Protein AF-A0A3C1T6L1-F1 (afdb_monomer)

Solvent-accessible surface area (backbone atoms only — not comparable to full-atom values): 11387 Å² total; per-residue (Å²): 137,84,85,81,84,81,82,81,82,76,81,76,72,54,66,84,79,72,48,89,61,82,80,81,66,40,32,71,75,57,44,43,53,63,70,63,61,51,87,81,31,47,40,25,65,73,71,34,94,73,44,63,48,38,26,44,83,96,45,69,38,61,44,32,52,31,46,36,43,41,58,50,53,43,31,61,71,78,48,68,56,93,86,64,77,94,63,73,74,52,74,66,54,31,48,52,51,51,50,25,48,75,72,65,46,56,66,75,63,83,67,63,88,81,74,82,88,51,28,35,71,81,52,48,47,56,50,39,58,56,33,53,38,31,57,86,34,28,63,42,75,36,74,64,77,51,72,68,58,50,62,77,36,46,69,44,52,50,43,13,44,74,51,35,23,60,40,52,48,93,64,70,40,22,25,51,40,62,40,60,32,48,46,52,51,48,18,56,74,68,69,55,42,101

Sequence (194 aa):
MTSMLVYLLSSCYKNKEDILALPEISFRNDVVPIMVSGGCGCHNNGIATRAVQFSHADTIFYDAILARTGLFDAWVNGGIHPGAGVIDFTDNQKTIIRTWIKQGAKDDGGGCTVNGTITYTAKILPIYTSSCKGSTCHGGIAAALDYSKMVAKKDVLTAMMNSGGVTGHPGPALSLSTCTVNTFKAWIAQGQPQ

Radius of gyration: 21.08 Å; Cα contacts (8 Å, |Δi|>4): 248; chains: 1; bounding box: 40×54×78 Å

Foldseek 3Di:
DDDDDDDDPPPPPPCVVNPPDDDAQACVPQVLCQVAVDPVCCQEQPPHPAHQHQYHDVDGPSLQVQQCLLVLCCQLVPDNDPVDDPDHDDPVNSVSSNRCVVVVVAHPDDADDDDDAQACVPHVVVCCVRRQDHLVGDPHPHDHDDLVNCLVLLVLLLQCLVSQQQDSPPDHGGHGYNHNSVSSVRCVVVVHHD

pLDDT: mean 87.04, std 13.22, range [44.28, 98.31]

Mean predicted aligned error: 7.75 Å

Secondary structure (DSSP, 8-state):
--------------HHHH-SSPPPPPIIIIIHHHHH--TT-SSBTT--SSSPPSEETTEE-HHHHHTTHHHHHHHHTT---TT-SS----HHHHHHHHHHHHTT----SPP----S---IIIIIHHHIIIIIB-TTSBTTTBPP--HHHHHHTHHHHHHHHHTTTSSS-SSS-----HHHHHHHHHHHHTT---

Structure (mmCIF, N/CA/C/O backbone):
data_AF-A0A3C1T6L1-F1
#
_entry.id   AF-A0A3C1T6L1-F1
#
loop_
_atom_site.group_PDB
_atom_site.id
_atom_site.type_symbol
_atom_site.label_atom_id
_atom_site.label_alt_id
_atom_site.label_comp_id
_atom_site.label_asym_id
_atom_site.label_entity_id
_atom_site.label_seq_id
_atom_site.pdbx_PDB_ins_code
_atom_site.Cartn_x
_atom_site.Cartn_y
_atom_site.Cartn_z
_atom_site.occupancy
_atom_site.B_iso_or_equiv
_atom_site.auth_seq_id
_atom_site.auth_comp_id
_atom_site.auth_asym_id
_atom_site.auth_atom_id
_atom_site.pdbx_PDB_model_num
ATOM 1 N N . MET A 1 1 ? 4.260 34.980 -58.172 1.00 44.28 1 MET A N 1
ATOM 2 C CA . MET A 1 1 ? 5.043 34.004 -57.385 1.00 44.28 1 MET A CA 1
ATOM 3 C C . MET A 1 1 ? 5.274 34.592 -56.005 1.00 44.28 1 MET A C 1
ATOM 5 O O . MET A 1 1 ? 6.127 35.452 -55.849 1.00 44.28 1 MET A O 1
ATOM 9 N N . THR A 1 2 ? 4.453 34.213 -55.032 1.00 47.75 2 THR A N 1
ATOM 10 C CA . THR A 1 2 ? 4.619 34.581 -53.622 1.00 47.75 2 THR A CA 1
ATOM 11 C C . THR A 1 2 ? 5.482 33.514 -52.962 1.00 47.75 2 THR A C 1
ATOM 13 O O . THR A 1 2 ? 5.092 32.352 -52.897 1.00 47.75 2 THR A O 1
ATOM 16 N N . SER A 1 3 ? 6.690 33.896 -52.546 1.00 52.34 3 SER A N 1
ATOM 17 C CA . SER A 1 3 ? 7.612 33.005 -51.844 1.00 52.34 3 SER A CA 1
ATOM 18 C C . SER A 1 3 ? 7.181 32.914 -50.383 1.00 52.34 3 SER A C 1
ATOM 20 O O . SER A 1 3 ? 7.154 33.922 -49.677 1.00 52.34 3 SER A O 1
ATOM 22 N N . MET A 1 4 ? 6.773 31.723 -49.951 1.00 53.09 4 MET A N 1
ATOM 23 C CA . MET A 1 4 ? 6.337 31.460 -48.584 1.00 53.09 4 MET A CA 1
ATOM 24 C C . MET A 1 4 ? 7.566 31.058 -47.766 1.00 53.09 4 MET A C 1
ATOM 26 O O . MET A 1 4 ? 8.130 29.982 -47.957 1.00 53.09 4 MET A O 1
ATOM 30 N N . LEU A 1 5 ? 8.022 31.962 -46.900 1.00 58.66 5 LEU A N 1
ATOM 31 C CA . LEU A 1 5 ? 9.169 31.732 -46.030 1.00 58.66 5 LEU A CA 1
ATOM 32 C C . LEU A 1 5 ? 8.711 30.910 -44.816 1.00 58.66 5 LEU A C 1
ATOM 34 O O . LEU A 1 5 ? 7.979 31.405 -43.960 1.00 58.66 5 LEU A O 1
ATOM 38 N N . VAL A 1 6 ? 9.108 29.639 -44.765 1.00 59.75 6 VAL A N 1
ATOM 39 C CA . VAL A 1 6 ? 8.821 28.744 -43.637 1.00 59.75 6 VAL A CA 1
ATOM 40 C C . VAL A 1 6 ? 9.916 28.918 -42.588 1.00 59.75 6 VAL A C 1
ATOM 42 O O . VAL A 1 6 ? 11.062 28.528 -42.805 1.00 59.75 6 VAL A O 1
ATOM 45 N N . TYR A 1 7 ? 9.566 29.500 -41.443 1.00 52.66 7 TYR A N 1
ATOM 46 C CA . TYR A 1 7 ? 10.446 29.552 -40.280 1.00 52.66 7 TYR A CA 1
ATOM 47 C C . TYR A 1 7 ? 10.373 28.223 -39.522 1.00 52.66 7 TYR A C 1
ATOM 49 O O . TYR A 1 7 ? 9.387 27.932 -38.846 1.00 52.66 7 TYR A O 1
ATOM 57 N N . LEU A 1 8 ? 11.426 27.413 -39.624 1.00 55.12 8 LEU A N 1
ATOM 58 C CA . LEU A 1 8 ? 11.638 26.259 -38.752 1.00 55.12 8 LEU A CA 1
ATOM 59 C C . LEU A 1 8 ? 12.228 26.753 -37.427 1.00 55.12 8 LEU A C 1
ATOM 61 O O . LEU A 1 8 ? 13.435 26.946 -37.302 1.00 55.12 8 LEU A O 1
ATOM 65 N N . LEU A 1 9 ? 11.368 26.977 -36.434 1.00 54.97 9 LEU A N 1
ATOM 66 C CA . LEU A 1 9 ? 11.798 27.204 -35.056 1.00 54.97 9 LEU A CA 1
ATOM 67 C C . LEU A 1 9 ? 12.177 25.849 -34.446 1.00 54.97 9 LEU A C 1
ATOM 69 O O . LEU A 1 9 ? 11.335 25.141 -33.898 1.00 54.97 9 LEU A O 1
ATOM 73 N N . SER A 1 10 ? 13.447 25.463 -34.554 1.00 58.12 10 SER A N 1
ATOM 74 C CA . SER A 1 10 ? 13.990 24.367 -33.754 1.00 58.12 10 SER A CA 1
ATOM 75 C C . SER A 1 10 ? 14.080 24.833 -32.301 1.00 58.12 10 SER A C 1
ATOM 77 O O . SER A 1 10 ? 15.000 25.564 -31.929 1.00 58.12 10 SER A O 1
ATOM 79 N N . SER A 1 11 ? 13.110 24.439 -31.478 1.00 57.12 11 SER A N 1
ATOM 80 C CA . SER A 1 11 ? 13.216 24.543 -30.025 1.00 57.12 11 SER A CA 1
ATOM 81 C C . SER A 1 11 ? 14.303 23.573 -29.548 1.00 57.12 11 SER A C 1
ATOM 83 O O . SER A 1 11 ? 14.056 22.397 -29.284 1.00 57.12 11 SER A O 1
ATOM 85 N N . CYS A 1 12 ? 15.548 24.043 -29.510 1.00 55.47 12 CYS A N 1
ATOM 86 C CA . CYS A 1 12 ? 16.619 23.356 -28.805 1.00 55.47 12 CYS A CA 1
ATOM 87 C C . CYS A 1 12 ? 16.434 23.639 -27.313 1.00 55.47 12 CYS A C 1
ATOM 89 O O . CYS A 1 12 ? 17.014 24.590 -26.794 1.00 55.47 12 CYS A O 1
ATOM 91 N N . TYR A 1 13 ? 15.613 22.838 -26.632 1.00 57.50 13 TYR A N 1
ATOM 92 C CA . TYR A 1 13 ? 15.627 22.807 -25.172 1.00 57.50 13 TYR A CA 1
ATOM 93 C C . TYR A 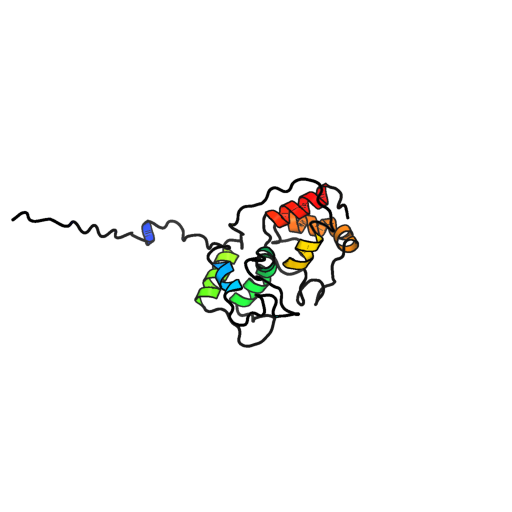1 13 ? 17.044 22.461 -24.720 1.00 57.50 13 TYR A C 1
ATOM 95 O O . TYR A 1 13 ? 17.618 21.439 -25.117 1.00 57.50 13 TYR A O 1
ATOM 103 N N . LYS A 1 14 ? 17.638 23.312 -23.888 1.00 53.84 14 LYS A N 1
ATOM 104 C CA . LYS A 1 14 ? 18.868 22.963 -23.197 1.00 53.84 14 LYS A CA 1
ATOM 105 C C . LYS A 1 14 ? 18.462 22.111 -22.007 1.00 53.84 14 LYS A C 1
ATOM 107 O O . LYS A 1 14 ? 18.432 22.573 -20.876 1.00 53.84 14 LYS A O 1
ATOM 112 N N . ASN A 1 15 ? 18.190 20.833 -22.260 1.00 59.31 15 ASN A N 1
ATOM 113 C CA . ASN A 1 15 ? 17.650 19.884 -21.276 1.00 59.31 15 ASN A CA 1
ATOM 114 C C . ASN A 1 15 ? 18.400 19.868 -19.926 1.00 59.31 15 ASN A C 1
ATOM 116 O O . ASN A 1 15 ? 17.822 19.514 -18.910 1.00 59.31 15 ASN A O 1
ATOM 120 N N . LYS A 1 16 ? 19.687 20.239 -19.905 1.00 56.50 16 LYS A N 1
ATOM 121 C CA . LYS A 1 16 ? 20.517 20.318 -18.694 1.00 56.50 16 LYS A CA 1
ATOM 122 C C . LYS A 1 16 ? 20.347 21.624 -17.894 1.00 56.50 16 LYS A C 1
ATOM 124 O O . LYS A 1 16 ? 20.603 21.619 -16.697 1.00 56.50 16 LYS A O 1
ATOM 129 N N . GLU A 1 17 ? 19.974 22.723 -18.547 1.00 60.25 17 GLU A N 1
ATOM 130 C CA . GLU A 1 17 ? 19.757 24.046 -17.932 1.00 60.25 17 GLU A CA 1
ATOM 131 C C . GLU A 1 17 ? 18.265 24.279 -17.616 1.00 60.25 17 GLU A C 1
ATOM 133 O O . GLU A 1 17 ? 17.949 24.920 -16.617 1.00 60.25 17 GLU A O 1
ATOM 138 N N . ASP A 1 18 ? 17.358 23.694 -18.410 1.00 61.38 18 ASP A N 1
ATOM 139 C CA . ASP A 1 18 ? 15.908 23.930 -18.331 1.00 61.38 18 ASP A CA 1
ATOM 140 C C . ASP A 1 18 ? 15.162 22.922 -17.431 1.00 61.38 18 ASP A C 1
ATOM 142 O O . ASP A 1 18 ? 14.060 23.199 -16.956 1.00 61.38 18 ASP A O 1
ATOM 146 N N . ILE A 1 19 ? 15.749 21.746 -17.171 1.00 61.41 19 ILE A N 1
ATOM 147 C CA . ILE A 1 19 ? 15.180 20.718 -16.287 1.00 61.41 19 ILE A CA 1
ATOM 148 C C . ILE A 1 19 ? 15.867 20.818 -14.926 1.00 61.41 19 ILE A C 1
ATOM 150 O O . ILE A 1 19 ? 16.866 20.155 -14.652 1.00 61.41 19 ILE A O 1
ATOM 154 N N . LEU A 1 20 ? 15.312 21.663 -14.056 1.00 70.56 20 LEU A N 1
ATOM 155 C CA . LEU A 1 20 ? 15.809 21.856 -12.688 1.00 70.56 20 LEU A CA 1
ATOM 156 C C . LEU A 1 20 ? 15.637 20.600 -11.811 1.00 70.56 20 LEU A C 1
ATOM 158 O O . LEU A 1 20 ? 16.338 20.440 -10.814 1.00 70.56 20 LEU A O 1
ATOM 162 N N . ALA A 1 21 ? 14.723 19.703 -12.192 1.00 67.81 21 ALA A N 1
ATOM 163 C CA . ALA A 1 21 ? 14.540 18.381 -11.608 1.00 67.81 21 ALA A CA 1
ATOM 164 C C . ALA A 1 21 ? 13.927 17.433 -12.646 1.00 67.81 21 ALA A C 1
ATOM 166 O O . ALA A 1 21 ? 13.039 17.832 -13.400 1.00 67.81 21 ALA A O 1
ATOM 167 N N . LEU A 1 22 ? 14.386 16.178 -12.678 1.00 69.38 22 LEU A N 1
ATOM 168 C CA . LEU A 1 22 ? 13.729 15.140 -13.475 1.00 69.38 22 LEU A CA 1
ATOM 169 C C . LEU A 1 22 ? 12.272 14.975 -13.003 1.00 69.38 22 LEU A C 1
ATOM 171 O O . LEU A 1 22 ? 12.026 15.084 -11.798 1.00 69.38 22 LEU A O 1
ATOM 175 N N . PRO A 1 23 ? 11.320 14.708 -13.917 1.00 80.56 23 PRO A N 1
ATOM 176 C CA . PRO A 1 23 ? 9.929 14.489 -13.543 1.00 80.56 23 PRO A CA 1
ATOM 177 C C . PRO A 1 23 ? 9.806 13.342 -12.529 1.00 80.56 23 PRO A C 1
ATOM 179 O O . PRO A 1 23 ? 10.543 12.352 -12.589 1.00 80.56 23 PRO A O 1
ATOM 182 N N . GLU A 1 24 ? 8.892 13.502 -11.571 1.00 91.44 24 GLU A N 1
ATOM 183 C CA . GLU A 1 24 ? 8.569 12.461 -10.593 1.00 91.44 24 GLU A CA 1
ATOM 184 C C . GLU A 1 24 ? 7.952 11.256 -11.314 1.00 91.44 24 GLU A C 1
ATOM 186 O O . GLU A 1 24 ? 7.166 11.424 -12.247 1.00 91.44 24 GLU A O 1
ATOM 191 N N . ILE A 1 25 ? 8.329 10.045 -10.899 1.00 95.69 25 ILE A N 1
ATOM 192 C CA . ILE A 1 25 ? 7.741 8.825 -11.445 1.00 95.69 25 ILE A CA 1
ATOM 193 C C . ILE A 1 25 ? 6.330 8.686 -10.877 1.00 95.69 25 ILE A C 1
ATOM 195 O O . ILE A 1 25 ? 6.138 8.620 -9.661 1.00 95.69 25 ILE A O 1
ATOM 199 N N . SER A 1 26 ? 5.351 8.597 -11.767 1.00 95.94 26 SER A N 1
ATOM 200 C CA . SER A 1 26 ? 3.949 8.399 -11.432 1.00 95.94 26 SER A CA 1
ATOM 201 C C . SER A 1 26 ? 3.706 6.945 -11.042 1.00 95.94 26 SER A C 1
ATOM 203 O O . SER A 1 26 ? 3.959 6.016 -11.814 1.00 95.94 26 SER A O 1
ATOM 205 N N . PHE A 1 27 ? 3.142 6.715 -9.859 1.00 96.69 27 PHE A N 1
ATOM 206 C CA . PHE A 1 27 ? 2.707 5.372 -9.496 1.00 96.69 27 PHE A CA 1
ATOM 207 C C . PHE A 1 27 ? 1.620 4.883 -10.459 1.00 96.69 27 PHE A C 1
ATOM 209 O O . PHE A 1 27 ? 1.696 3.761 -10.964 1.00 96.69 27 PHE A O 1
ATOM 216 N N . ARG A 1 28 ? 0.629 5.730 -10.754 1.00 95.19 28 ARG A N 1
ATOM 217 C CA . ARG A 1 28 ? -0.519 5.373 -11.596 1.00 95.19 28 ARG A CA 1
ATOM 218 C C . ARG A 1 28 ? -0.161 5.184 -13.067 1.00 95.19 28 ARG A C 1
ATOM 220 O O . ARG A 1 28 ? -0.716 4.279 -13.686 1.00 95.19 28 ARG A O 1
ATOM 227 N N . ASN A 1 29 ? 0.745 5.993 -13.610 1.00 95.50 29 ASN A N 1
ATOM 228 C CA . ASN A 1 29 ? 1.053 5.991 -15.042 1.00 95.50 29 ASN A CA 1
ATOM 229 C C . ASN A 1 29 ? 2.329 5.223 -15.400 1.00 95.50 29 ASN A C 1
ATOM 231 O O . ASN A 1 29 ? 2.401 4.707 -16.509 1.00 95.50 29 ASN A O 1
ATOM 235 N N . ASP A 1 30 ? 3.299 5.094 -14.491 1.00 96.00 30 ASP A N 1
ATOM 236 C CA . ASP A 1 30 ? 4.574 4.434 -14.804 1.00 96.00 30 ASP A CA 1
ATOM 237 C C . ASP A 1 30 ? 4.702 3.066 -14.125 1.00 96.00 30 ASP A C 1
ATOM 239 O O . ASP A 1 30 ? 5.103 2.089 -14.756 1.00 96.00 30 ASP A O 1
ATOM 243 N N . VAL A 1 31 ? 4.339 2.957 -12.842 1.00 96.56 31 VAL A N 1
ATOM 244 C CA . VAL A 1 31 ? 4.526 1.714 -12.069 1.00 96.56 31 VAL A CA 1
ATOM 245 C C . VAL A 1 31 ? 3.384 0.730 -12.295 1.00 96.56 31 VAL A C 1
ATOM 247 O O . VAL A 1 31 ? 3.623 -0.447 -12.568 1.00 96.56 31 VAL A O 1
ATOM 250 N N . VAL A 1 32 ? 2.134 1.185 -12.202 1.00 95.75 32 VAL A N 1
ATOM 251 C CA . VAL A 1 32 ? 0.954 0.321 -12.344 1.00 95.75 32 VAL A CA 1
ATOM 252 C C . VAL A 1 32 ? 0.952 -0.436 -13.676 1.00 95.75 32 VAL A C 1
ATOM 254 O O . VAL A 1 32 ? 0.765 -1.654 -13.620 1.00 95.75 32 VAL A O 1
ATOM 257 N N . PRO A 1 33 ? 1.238 0.178 -14.845 1.00 94.50 33 PRO A N 1
ATOM 258 C CA . PRO A 1 33 ? 1.319 -0.561 -16.105 1.00 94.50 33 PRO A CA 1
ATOM 259 C C . PRO A 1 33 ? 2.342 -1.695 -16.083 1.00 94.50 33 PRO A C 1
ATOM 261 O O . PRO A 1 33 ? 2.071 -2.759 -16.632 1.00 94.50 33 PRO A O 1
ATOM 264 N N . ILE A 1 34 ? 3.480 -1.536 -15.402 1.00 94.00 34 ILE A N 1
ATOM 265 C CA . ILE A 1 34 ? 4.477 -2.609 -15.250 1.00 94.00 34 ILE A CA 1
ATOM 266 C C . ILE A 1 34 ? 3.878 -3.787 -14.471 1.00 94.00 34 ILE A C 1
ATOM 268 O O . ILE A 1 34 ? 4.056 -4.941 -14.854 1.00 94.00 34 ILE A O 1
ATOM 272 N N . MET A 1 35 ? 3.121 -3.505 -13.410 1.00 92.69 35 MET A N 1
ATOM 273 C CA . MET A 1 35 ? 2.559 -4.536 -12.533 1.00 92.69 35 MET A CA 1
ATOM 274 C C . MET A 1 35 ? 1.361 -5.272 -13.146 1.00 92.69 35 MET A C 1
ATOM 276 O O . MET A 1 35 ? 1.178 -6.467 -12.896 1.00 92.69 35 MET A O 1
ATOM 280 N N . VAL A 1 36 ? 0.561 -4.589 -13.969 1.00 91.19 36 VAL A N 1
ATOM 281 C CA . VAL A 1 36 ? -0.649 -5.170 -14.579 1.00 91.19 36 VAL A CA 1
ATOM 282 C C . VAL A 1 36 ? -0.420 -5.727 -15.990 1.00 91.19 36 VAL A C 1
ATOM 284 O O . VAL A 1 36 ? -1.255 -6.480 -16.480 1.00 91.19 36 VAL A O 1
ATOM 287 N N . SER A 1 37 ? 0.716 -5.426 -16.633 1.00 85.06 37 SER A N 1
ATOM 288 C CA . SER A 1 37 ? 1.054 -5.918 -17.985 1.00 85.06 37 SER A CA 1
ATOM 289 C C . SER A 1 37 ? 1.697 -7.311 -18.026 1.00 85.06 37 SER A C 1
ATOM 291 O O . SER A 1 37 ? 1.949 -7.838 -19.109 1.00 85.06 37 SER A O 1
ATOM 293 N N . GLY A 1 38 ? 1.967 -7.934 -16.872 1.00 72.25 38 GLY A N 1
ATOM 294 C CA . GLY A 1 38 ? 2.638 -9.235 -16.796 1.00 72.25 38 GLY A CA 1
ATOM 295 C C . GLY A 1 38 ? 1.891 -10.349 -17.546 1.00 72.25 38 GLY A C 1
ATOM 296 O O . GLY A 1 38 ? 0.811 -10.772 -17.131 1.00 72.25 38 GLY A O 1
ATOM 297 N N . GLY A 1 39 ? 2.504 -10.869 -18.615 1.00 57.19 39 GLY A N 1
ATOM 298 C CA . GLY A 1 39 ? 1.877 -11.791 -19.572 1.00 57.19 39 GLY A CA 1
ATOM 299 C C . GLY A 1 39 ? 1.487 -13.177 -19.042 1.00 57.19 39 GLY A C 1
ATOM 300 O O . GLY A 1 39 ? 0.746 -13.886 -19.713 1.00 57.19 39 GLY A O 1
ATOM 301 N N . CYS A 1 40 ? 1.935 -13.576 -17.845 1.00 61.47 40 CYS A N 1
ATOM 302 C CA . CYS A 1 40 ? 1.539 -14.857 -17.246 1.00 61.47 40 CYS A CA 1
ATOM 303 C C . CYS A 1 40 ? 0.168 -14.816 -16.555 1.00 61.47 40 CYS A C 1
ATOM 305 O O . CYS A 1 40 ? -0.365 -15.868 -16.214 1.00 61.47 40 CYS A O 1
ATOM 307 N N . GLY A 1 41 ? -0.393 -13.626 -16.299 1.00 74.75 41 GLY A N 1
ATOM 308 C CA . GLY A 1 41 ? -1.682 -13.491 -15.617 1.00 74.75 41 GLY A CA 1
ATOM 309 C C . GLY A 1 41 ? -1.707 -14.053 -14.189 1.00 74.75 41 GLY A C 1
ATOM 310 O O . GLY A 1 41 ? -2.770 -14.172 -13.603 1.00 74.75 41 GLY A O 1
ATOM 311 N N . CYS A 1 42 ? -0.573 -14.406 -13.575 1.00 82.50 42 CYS A N 1
ATOM 312 C CA . CYS A 1 42 ? -0.599 -14.957 -12.217 1.00 82.50 42 CYS A CA 1
ATOM 313 C C . CYS A 1 42 ? -1.134 -13.926 -11.213 1.00 82.50 42 CYS A C 1
ATOM 315 O O . CYS A 1 42 ? -1.980 -14.230 -10.379 1.00 82.50 42 CYS A O 1
ATOM 317 N N . HIS A 1 43 ? -0.679 -12.682 -11.327 1.00 88.00 43 HIS A N 1
ATOM 318 C CA . HIS A 1 43 ? -1.107 -11.591 -10.455 1.00 88.00 43 HIS A CA 1
ATOM 319 C C . HIS A 1 43 ? -2.314 -10.816 -10.993 1.00 88.00 43 HIS A C 1
ATOM 321 O O . HIS A 1 43 ? -2.740 -9.864 -10.353 1.00 88.00 43 HIS A O 1
ATOM 327 N N . ASN A 1 44 ? -2.856 -11.180 -12.155 1.00 87.12 44 ASN A N 1
ATOM 328 C CA . ASN A 1 44 ? -3.870 -10.389 -12.849 1.00 87.12 44 ASN A CA 1
ATOM 329 C C . ASN A 1 44 ? -5.006 -11.300 -13.337 1.00 87.12 44 ASN A C 1
ATOM 331 O O . ASN A 1 44 ? -4.809 -12.486 -13.573 1.00 87.12 44 ASN A O 1
ATOM 335 N N . ASN A 1 45 ? -6.209 -10.768 -13.531 1.00 81.81 45 ASN A N 1
ATOM 336 C CA . ASN A 1 45 ? -7.356 -11.508 -14.085 1.00 81.81 45 ASN A CA 1
ATOM 337 C C . ASN A 1 45 ? -7.885 -12.670 -13.219 1.00 81.81 45 ASN A C 1
ATOM 339 O O . ASN A 1 45 ? -8.745 -13.418 -13.670 1.00 81.81 45 ASN A O 1
ATOM 343 N N . GLY A 1 46 ? -7.461 -12.809 -11.959 1.00 73.44 46 GLY A N 1
ATOM 344 C CA . GLY A 1 46 ? -7.997 -13.816 -11.031 1.00 73.44 46 GLY A CA 1
ATOM 345 C C . GLY A 1 46 ? -7.593 -15.261 -11.341 1.00 73.44 46 GLY A C 1
ATOM 346 O O . GLY A 1 46 ? -8.211 -16.185 -10.818 1.00 73.44 46 GLY A O 1
ATOM 347 N N . ILE A 1 47 ? -6.578 -15.474 -12.184 1.00 67.56 47 ILE A N 1
ATOM 348 C CA . ILE A 1 47 ? -6.220 -16.808 -12.691 1.00 67.56 47 ILE A CA 1
ATOM 349 C C . ILE A 1 47 ? -5.476 -17.646 -11.637 1.00 67.56 47 ILE A C 1
ATOM 351 O O . ILE A 1 47 ? -5.622 -18.868 -11.601 1.00 67.56 47 ILE A O 1
ATOM 355 N N . ALA A 1 48 ? -4.698 -17.024 -10.746 1.00 70.19 48 ALA A N 1
ATOM 356 C CA . ALA A 1 48 ? -3.940 -17.758 -9.734 1.00 70.19 48 ALA A CA 1
ATOM 357 C C . ALA A 1 48 ? -4.604 -17.727 -8.352 1.00 70.19 48 ALA A C 1
ATOM 359 O O . ALA A 1 48 ? -4.847 -16.673 -7.770 1.00 70.19 48 ALA A O 1
ATOM 360 N N . THR A 1 49 ? -4.765 -18.910 -7.758 1.00 66.88 49 THR A N 1
ATOM 361 C CA . THR A 1 49 ? -5.314 -19.092 -6.402 1.00 66.88 49 THR A CA 1
ATOM 362 C C . THR A 1 49 ? -4.325 -18.757 -5.281 1.00 66.88 49 THR A C 1
ATOM 364 O O . THR A 1 49 ? -4.724 -18.633 -4.125 1.00 66.88 49 THR A O 1
ATOM 367 N N . ARG A 1 50 ? -3.028 -18.626 -5.596 1.00 73.56 50 ARG A N 1
ATOM 368 C CA . ARG A 1 50 ? -1.942 -18.427 -4.613 1.00 73.56 50 ARG A CA 1
ATOM 369 C C . ARG A 1 50 ? -1.174 -17.114 -4.767 1.00 73.56 50 ARG A C 1
ATOM 371 O O . ARG A 1 50 ? -0.309 -16.828 -3.935 1.00 73.56 50 ARG A O 1
ATOM 378 N N . ALA A 1 51 ? -1.471 -16.335 -5.804 1.00 81.25 51 ALA A N 1
ATOM 379 C CA . ALA A 1 51 ? -0.836 -15.047 -6.046 1.00 81.25 51 ALA A CA 1
ATOM 380 C C . ALA A 1 51 ? -1.737 -13.907 -5.564 1.00 81.25 51 ALA A C 1
ATOM 382 O O . ALA A 1 51 ? -2.960 -13.961 -5.700 1.00 81.25 51 ALA A O 1
ATOM 383 N N . VAL A 1 52 ? -1.116 -12.856 -5.028 1.00 86.06 52 VAL A N 1
ATOM 384 C CA . VAL A 1 52 ? -1.813 -11.586 -4.798 1.00 86.06 52 VAL A CA 1
ATOM 385 C C . VAL A 1 52 ? -2.298 -11.030 -6.137 1.00 86.06 52 VAL A C 1
ATOM 387 O O . VAL A 1 52 ? -1.546 -11.054 -7.111 1.00 86.06 52 VAL A O 1
ATOM 390 N N . GLN A 1 53 ? -3.535 -10.541 -6.175 1.00 88.50 53 GLN A N 1
ATOM 391 C CA . GLN A 1 53 ? -4.105 -9.923 -7.367 1.00 88.50 53 GLN A CA 1
ATOM 392 C C . GLN A 1 53 ? -3.796 -8.420 -7.384 1.00 88.50 53 GLN A C 1
ATOM 394 O O . GLN A 1 53 ? -4.095 -7.716 -6.422 1.00 88.50 53 GLN A O 1
ATOM 399 N N . PHE A 1 54 ? -3.207 -7.934 -8.472 1.00 91.88 54 PHE A N 1
ATOM 400 C CA . PHE A 1 54 ? -2.999 -6.516 -8.765 1.00 91.88 54 PHE A CA 1
ATOM 401 C C . PHE A 1 54 ? -4.093 -5.962 -9.676 1.00 91.88 54 PHE A C 1
ATOM 403 O O . PHE A 1 54 ? -4.417 -4.781 -9.574 1.00 91.88 54 PHE A O 1
ATOM 410 N N . SER A 1 55 ? -4.724 -6.805 -10.495 1.00 91.06 55 SER A N 1
ATOM 411 C CA . SER A 1 55 ? -5.931 -6.441 -11.236 1.00 91.06 55 SER A CA 1
ATOM 412 C C . SER A 1 55 ? -6.883 -7.617 -11.447 1.00 91.06 55 SER A C 1
ATOM 414 O O . SER A 1 55 ? -6.492 -8.785 -11.419 1.00 91.06 55 SER A O 1
ATOM 416 N N . HIS A 1 56 ? -8.155 -7.306 -11.676 1.00 88.19 56 HIS A N 1
ATOM 417 C CA . HIS A 1 56 ? -9.154 -8.248 -12.165 1.00 88.19 56 HIS A CA 1
ATOM 418 C C . HIS A 1 56 ? -10.187 -7.502 -13.012 1.00 88.19 56 HIS A C 1
ATOM 420 O O . HIS A 1 56 ? -10.804 -6.551 -12.525 1.00 88.19 56 HIS A O 1
ATOM 426 N N . ALA A 1 57 ? -10.373 -7.943 -14.261 1.00 86.31 57 ALA A N 1
ATOM 427 C CA . ALA A 1 57 ? -11.131 -7.195 -15.264 1.00 86.31 57 ALA A CA 1
ATOM 428 C C . ALA A 1 57 ? -10.646 -5.729 -15.308 1.00 86.31 57 ALA A C 1
ATOM 430 O O . ALA A 1 57 ? -9.440 -5.486 -15.331 1.00 86.31 57 ALA A O 1
ATOM 431 N N . ASP A 1 58 ? -11.562 -4.765 -15.235 1.00 88.56 58 ASP A N 1
ATOM 432 C CA . ASP A 1 58 ? -11.239 -3.334 -15.276 1.00 88.56 58 ASP A CA 1
ATOM 433 C C . ASP A 1 58 ? -10.815 -2.754 -13.914 1.00 88.56 58 ASP A C 1
ATOM 435 O O . ASP A 1 58 ? -10.588 -1.552 -13.777 1.00 88.56 58 ASP A O 1
ATOM 439 N N . THR A 1 59 ? -10.720 -3.585 -12.870 1.00 89.69 59 THR A N 1
ATOM 440 C CA . THR A 1 59 ? -10.363 -3.133 -11.521 1.00 89.69 59 THR A CA 1
ATOM 441 C C . THR A 1 59 ? -8.879 -3.333 -11.252 1.00 89.69 59 THR A C 1
ATOM 443 O O . THR A 1 59 ? -8.371 -4.450 -11.335 1.00 89.69 59 THR A O 1
ATOM 446 N N . ILE A 1 60 ? -8.198 -2.261 -10.843 1.00 92.19 60 ILE A N 1
ATOM 447 C CA . ILE A 1 60 ? -6.818 -2.299 -10.349 1.00 92.19 60 ILE A CA 1
ATOM 448 C C . ILE A 1 60 ? -6.829 -2.166 -8.824 1.00 92.19 60 ILE A C 1
ATOM 450 O O . ILE A 1 60 ? -7.387 -1.222 -8.261 1.00 92.19 60 ILE A O 1
ATOM 454 N N . PHE A 1 61 ? -6.167 -3.097 -8.143 1.00 92.44 61 PHE A N 1
ATOM 455 C CA . PHE A 1 61 ? -5.996 -3.097 -6.694 1.00 92.44 61 PHE A CA 1
ATOM 456 C C . PHE A 1 61 ? -4.721 -2.337 -6.324 1.00 92.44 61 PHE A C 1
ATOM 458 O O . PHE A 1 61 ? -3.698 -2.922 -5.976 1.00 92.44 61 PHE A O 1
ATOM 465 N N . TYR A 1 62 ? -4.777 -1.009 -6.403 1.00 94.62 62 TYR A N 1
ATOM 466 C CA . TYR A 1 62 ? -3.620 -0.136 -6.175 1.00 94.62 62 TYR A CA 1
ATOM 467 C C . TYR A 1 62 ? -2.912 -0.398 -4.841 1.00 94.62 62 TYR A C 1
ATOM 469 O O . TYR A 1 62 ? -1.695 -0.562 -4.812 1.00 94.62 62 TYR A O 1
ATOM 477 N N . ASP A 1 63 ? -3.667 -0.534 -3.750 1.00 94.06 63 ASP A N 1
ATOM 478 C CA . ASP A 1 63 ? -3.091 -0.828 -2.434 1.00 94.06 63 ASP A CA 1
ATOM 479 C C . ASP A 1 63 ? -2.460 -2.226 -2.342 1.00 94.06 63 ASP A C 1
ATOM 481 O O . ASP A 1 63 ? -1.561 -2.434 -1.533 1.00 94.06 63 ASP A O 1
ATOM 485 N N . ALA A 1 64 ? -2.858 -3.180 -3.190 1.00 93.38 64 ALA A N 1
ATOM 486 C CA . ALA A 1 64 ? -2.182 -4.473 -3.270 1.00 93.38 64 ALA A CA 1
ATOM 487 C C . ALA A 1 64 ? -0.782 -4.350 -3.890 1.00 93.38 64 ALA A C 1
ATOM 489 O O . ALA A 1 64 ? 0.097 -5.145 -3.561 1.00 93.38 64 ALA A O 1
ATOM 490 N N . ILE A 1 65 ? -0.561 -3.351 -4.751 1.00 94.75 65 ILE A N 1
ATOM 491 C CA . ILE A 1 65 ? 0.758 -3.012 -5.296 1.00 94.75 65 ILE A CA 1
ATOM 492 C C . ILE A 1 65 ? 1.544 -2.185 -4.266 1.00 94.75 65 ILE A C 1
ATOM 494 O O . ILE A 1 65 ? 2.664 -2.546 -3.913 1.00 94.75 65 ILE A O 1
ATOM 498 N N . LEU A 1 66 ? 0.955 -1.114 -3.724 1.00 95.81 66 LEU A N 1
ATOM 499 C CA . LEU A 1 66 ? 1.618 -0.228 -2.753 1.00 95.81 66 LEU A CA 1
ATOM 500 C C . LEU A 1 66 ? 2.090 -0.984 -1.504 1.00 95.81 66 LEU A C 1
ATOM 502 O O . LEU A 1 66 ? 3.220 -0.798 -1.047 1.00 95.81 66 LEU A O 1
ATOM 506 N N . ALA A 1 67 ? 1.291 -1.931 -1.007 1.00 94.75 67 ALA A N 1
ATOM 507 C CA . ALA A 1 67 ? 1.639 -2.717 0.172 1.00 94.75 67 ALA A CA 1
ATOM 508 C C . ALA A 1 67 ? 2.822 -3.688 -0.047 1.00 94.75 67 ALA A C 1
ATOM 510 O O . ALA A 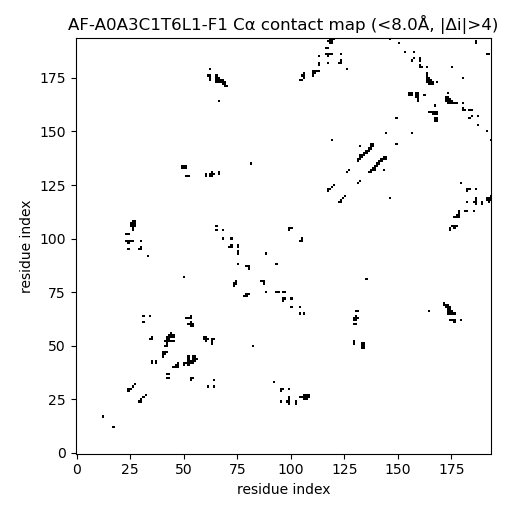1 67 ? 3.162 -4.453 0.857 1.00 94.75 67 ALA A O 1
ATOM 511 N N . ARG A 1 68 ? 3.406 -3.736 -1.256 1.00 93.56 68 ARG A N 1
ATOM 512 C CA . ARG A 1 68 ? 4.509 -4.629 -1.666 1.00 93.56 68 ARG A CA 1
ATOM 513 C C . ARG A 1 68 ? 5.799 -3.855 -1.946 1.00 93.56 68 ARG A C 1
ATOM 515 O O . ARG A 1 68 ? 6.766 -4.467 -2.390 1.00 93.56 68 ARG A O 1
ATOM 522 N N . THR A 1 69 ? 5.865 -2.553 -1.665 1.00 95.12 69 THR A N 1
ATOM 523 C CA . THR A 1 69 ? 7.050 -1.730 -1.969 1.00 95.12 69 THR A CA 1
ATOM 524 C C . THR A 1 69 ? 8.344 -2.287 -1.390 1.00 95.12 69 THR A C 1
ATOM 526 O O . THR A 1 69 ? 9.328 -2.337 -2.118 1.00 95.12 69 THR A O 1
ATOM 529 N N . GLY A 1 70 ? 8.351 -2.806 -0.158 1.00 93.50 70 GLY A N 1
ATOM 530 C CA . GLY A 1 70 ? 9.535 -3.468 0.403 1.00 93.50 70 GLY A CA 1
ATOM 531 C C . GLY A 1 70 ? 9.982 -4.721 -0.368 1.00 93.50 70 GLY A C 1
ATOM 532 O O . GLY A 1 70 ? 11.176 -4.988 -0.467 1.00 93.50 70 GLY A O 1
ATOM 533 N N . LEU A 1 71 ? 9.050 -5.476 -0.964 1.00 91.88 71 LEU A N 1
ATOM 534 C CA . LEU A 1 71 ? 9.389 -6.616 -1.828 1.00 91.88 71 LEU A CA 1
ATOM 535 C C . LEU A 1 71 ? 9.915 -6.151 -3.187 1.00 91.88 71 LEU A C 1
ATOM 537 O O . LEU A 1 71 ? 10.861 -6.737 -3.709 1.00 91.88 71 LEU A O 1
ATOM 541 N N . PHE A 1 72 ? 9.326 -5.097 -3.754 1.00 93.94 72 PHE A N 1
ATOM 542 C CA . PHE A 1 72 ? 9.820 -4.510 -4.997 1.00 93.94 72 PHE A CA 1
ATOM 543 C C . PHE A 1 72 ? 11.212 -3.912 -4.822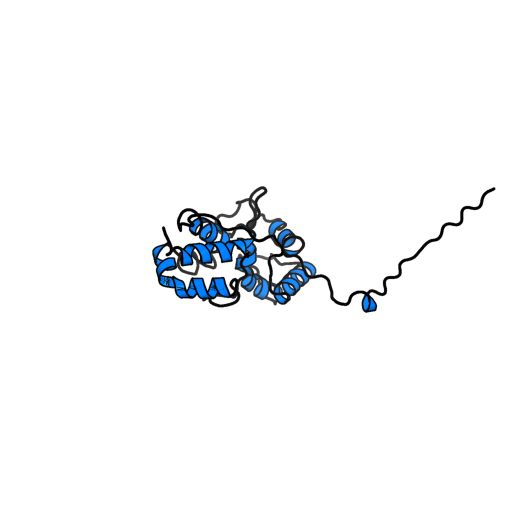 1.00 93.94 72 PHE A C 1
ATOM 545 O O . PHE A 1 72 ? 12.052 -4.120 -5.690 1.00 93.94 72 PHE A O 1
ATOM 552 N N . ASP A 1 73 ? 11.485 -3.251 -3.696 1.00 95.50 73 ASP A N 1
ATOM 553 C CA . ASP A 1 73 ? 12.806 -2.707 -3.383 1.00 95.50 73 ASP A CA 1
ATOM 554 C C . ASP A 1 73 ? 13.866 -3.815 -3.326 1.00 95.50 73 ASP A C 1
ATOM 556 O O . ASP A 1 73 ? 14.903 -3.728 -3.981 1.00 95.50 73 ASP A O 1
ATOM 560 N N . ALA A 1 74 ? 13.575 -4.916 -2.629 1.00 93.31 74 ALA A N 1
ATOM 561 C CA . ALA A 1 74 ? 14.469 -6.069 -2.604 1.00 93.31 74 ALA A CA 1
ATOM 562 C C . ALA A 1 74 ? 14.690 -6.656 -4.012 1.00 93.31 74 ALA A C 1
ATOM 564 O O . ALA A 1 74 ? 15.824 -6.941 -4.398 1.00 93.31 74 ALA A O 1
ATOM 565 N N . TRP A 1 75 ? 13.624 -6.805 -4.804 1.00 92.38 75 TRP A N 1
ATOM 566 C CA . TRP A 1 75 ? 13.692 -7.399 -6.140 1.00 92.38 75 TRP A CA 1
ATOM 567 C C . TRP A 1 75 ? 14.503 -6.540 -7.120 1.00 92.38 75 TRP A C 1
ATOM 569 O O . TRP A 1 75 ? 15.421 -7.041 -7.770 1.00 92.38 75 TRP A O 1
ATOM 579 N N . VAL A 1 76 ? 14.264 -5.226 -7.184 1.00 94.12 76 VAL A N 1
ATOM 580 C CA . VAL A 1 76 ? 15.028 -4.343 -8.085 1.00 94.12 76 VAL A CA 1
ATOM 581 C C . VAL A 1 76 ? 16.491 -4.175 -7.664 1.00 94.12 76 VAL A C 1
ATOM 583 O O . VAL A 1 76 ? 17.292 -3.699 -8.468 1.00 94.12 76 VAL A O 1
ATOM 586 N N . ASN A 1 77 ? 16.867 -4.574 -6.446 1.00 94.50 77 ASN A N 1
ATOM 587 C CA . ASN A 1 77 ? 18.233 -4.496 -5.922 1.00 94.50 77 ASN A CA 1
ATOM 588 C C . ASN A 1 77 ? 18.937 -5.867 -5.840 1.00 94.50 77 ASN A C 1
ATOM 590 O O . ASN A 1 77 ? 19.832 -6.058 -5.020 1.00 94.50 77 ASN A O 1
ATOM 594 N N . GLY A 1 78 ? 18.569 -6.808 -6.717 1.00 90.81 78 GLY A N 1
ATOM 595 C CA . GLY A 1 78 ? 19.258 -8.098 -6.877 1.00 90.81 78 GLY A CA 1
ATOM 596 C C . GLY A 1 78 ? 18.534 -9.291 -6.252 1.00 90.81 78 GLY A C 1
ATOM 597 O O . GLY A 1 78 ? 19.037 -10.411 -6.318 1.00 90.81 78 GLY A O 1
ATOM 598 N N . GLY A 1 79 ? 17.358 -9.068 -5.662 1.00 90.31 79 GLY A N 1
ATOM 599 C CA . GLY A 1 79 ? 16.440 -10.133 -5.280 1.00 90.31 79 GLY A CA 1
ATOM 600 C C . GLY A 1 79 ? 15.767 -10.797 -6.484 1.00 90.31 79 GLY A C 1
ATOM 601 O O . GLY A 1 79 ? 16.016 -10.460 -7.640 1.00 90.31 79 GLY A O 1
ATOM 602 N N . ILE A 1 80 ? 14.873 -11.739 -6.192 1.00 86.56 80 ILE A N 1
ATOM 603 C CA . ILE A 1 80 ? 14.114 -12.504 -7.189 1.00 86.56 80 ILE A CA 1
ATOM 604 C C . ILE A 1 80 ? 12.610 -12.393 -6.932 1.00 86.56 80 ILE A C 1
ATOM 606 O O . ILE A 1 80 ? 12.185 -12.083 -5.815 1.00 86.56 80 ILE A O 1
ATOM 610 N N . HIS A 1 81 ? 11.799 -12.697 -7.948 1.00 87.25 81 HIS A N 1
ATOM 611 C CA . HIS A 1 81 ? 10.347 -12.796 -7.791 1.00 87.25 81 HIS A CA 1
ATOM 612 C C . HIS A 1 81 ? 9.977 -13.852 -6.720 1.00 87.25 81 HIS A C 1
ATOM 614 O O . HIS A 1 81 ? 10.443 -14.994 -6.805 1.00 87.25 81 HIS A O 1
ATOM 620 N N . PRO A 1 82 ? 9.119 -13.527 -5.727 1.00 79.56 82 PRO A N 1
ATOM 621 C CA . PRO A 1 82 ? 8.789 -14.444 -4.625 1.00 79.56 82 PRO A CA 1
ATOM 622 C C . PRO A 1 82 ? 8.086 -15.750 -5.027 1.00 79.56 82 PRO A C 1
ATOM 624 O O . PRO A 1 82 ? 8.106 -16.717 -4.271 1.00 79.56 82 PRO A O 1
ATOM 627 N N . GLY A 1 83 ? 7.428 -15.784 -6.185 1.00 74.12 83 GLY A N 1
ATOM 628 C CA . GLY A 1 83 ? 6.714 -16.954 -6.707 1.00 74.12 83 GLY A CA 1
ATOM 629 C C . GLY A 1 83 ? 7.603 -17.976 -7.419 1.00 74.12 83 GLY A C 1
ATOM 630 O O . GLY A 1 83 ? 7.071 -18.982 -7.884 1.00 74.12 83 GLY A O 1
ATOM 631 N N . ALA A 1 84 ? 8.922 -17.740 -7.462 1.00 66.00 84 ALA A N 1
ATOM 632 C CA . ALA A 1 84 ? 9.914 -18.511 -8.212 1.00 66.00 84 ALA A CA 1
ATOM 633 C C . ALA A 1 84 ? 9.700 -18.500 -9.745 1.00 66.00 84 ALA A C 1
ATOM 635 O O . ALA A 1 84 ? 8.671 -18.069 -10.262 1.00 66.00 84 ALA A O 1
ATOM 636 N N . GLY A 1 85 ? 10.714 -18.957 -10.489 1.00 68.00 85 GLY A N 1
ATOM 637 C CA . GLY A 1 85 ? 10.752 -18.942 -11.959 1.00 68.00 85 GLY A CA 1
ATOM 638 C C . GLY A 1 85 ? 11.667 -17.855 -12.538 1.00 68.00 85 GLY A C 1
ATOM 639 O O . GLY A 1 85 ? 12.249 -17.061 -11.809 1.00 68.00 85 GLY A O 1
ATOM 640 N N . VAL A 1 86 ? 11.800 -17.824 -13.868 1.00 75.12 86 VAL A N 1
ATOM 641 C CA . VAL A 1 86 ? 12.630 -16.856 -14.626 1.00 75.12 86 VAL A CA 1
ATOM 642 C C . VAL A 1 86 ? 11.902 -15.528 -14.904 1.00 75.12 86 VAL A C 1
ATOM 644 O O . VAL A 1 86 ? 12.140 -14.878 -15.918 1.00 75.12 86 VAL A O 1
ATOM 647 N N . ILE A 1 87 ? 10.980 -15.126 -14.024 1.00 81.81 87 ILE A N 1
ATOM 648 C CA . ILE A 1 87 ? 10.261 -13.852 -14.152 1.00 81.81 87 ILE A CA 1
ATOM 649 C C . ILE A 1 87 ? 11.122 -12.757 -13.533 1.00 81.81 87 ILE A C 1
ATOM 651 O O . ILE A 1 87 ? 11.382 -12.775 -12.330 1.00 81.81 87 ILE A O 1
ATOM 655 N N . ASP A 1 88 ? 11.519 -11.786 -14.347 1.00 88.88 88 ASP A N 1
ATOM 656 C CA . ASP A 1 88 ? 12.239 -10.609 -13.883 1.00 88.88 88 ASP A CA 1
ATOM 657 C C . ASP A 1 88 ? 11.742 -9.344 -14.587 1.00 88.88 88 ASP A C 1
ATOM 659 O O . ASP A 1 88 ? 11.211 -9.393 -15.700 1.00 88.88 88 ASP A O 1
ATOM 663 N N . PHE A 1 89 ? 11.914 -8.207 -13.923 1.00 90.62 89 PHE A N 1
ATOM 664 C CA . PHE A 1 89 ? 11.734 -6.905 -14.546 1.00 90.62 89 PHE A CA 1
ATOM 665 C C . PHE A 1 89 ? 12.850 -6.652 -15.561 1.00 90.62 89 PHE A C 1
ATOM 667 O O . PHE A 1 89 ? 14.012 -6.990 -15.322 1.00 90.62 89 PHE A O 1
ATOM 674 N N . THR A 1 90 ? 12.527 -5.974 -16.661 1.00 92.31 90 THR A N 1
ATOM 675 C CA . THR A 1 90 ? 13.563 -5.419 -17.542 1.00 92.31 90 THR A CA 1
ATOM 676 C C . THR A 1 90 ? 14.367 -4.345 -16.806 1.00 92.31 90 THR A C 1
ATOM 678 O O . THR A 1 90 ? 13.882 -3.737 -15.849 1.00 92.31 90 THR A O 1
ATOM 681 N N . ASP A 1 91 ? 15.582 -4.040 -17.264 1.00 93.94 91 ASP A N 1
ATOM 682 C CA . ASP A 1 91 ? 16.423 -3.018 -16.619 1.00 93.94 91 ASP A CA 1
ATOM 683 C C . ASP A 1 91 ? 15.746 -1.640 -16.555 1.00 93.94 91 ASP A C 1
ATOM 685 O O . ASP A 1 91 ? 15.876 -0.911 -15.565 1.00 93.94 91 ASP A O 1
ATOM 689 N N . ASN A 1 92 ? 14.953 -1.303 -17.578 1.00 94.56 92 ASN A N 1
ATOM 690 C CA . ASN A 1 92 ? 14.164 -0.077 -17.584 1.00 94.56 92 ASN A CA 1
ATOM 691 C C . ASN A 1 92 ? 13.054 -0.109 -16.520 1.00 94.56 92 ASN A C 1
ATOM 693 O O . ASN A 1 92 ? 12.914 0.837 -15.748 1.00 94.56 92 ASN A O 1
ATOM 697 N N . GLN A 1 93 ? 12.314 -1.218 -16.411 1.00 95.44 93 GLN A N 1
ATOM 698 C CA . GLN A 1 93 ? 11.287 -1.394 -15.376 1.00 95.44 93 GLN A CA 1
ATOM 699 C C . GLN A 1 93 ? 11.887 -1.330 -13.964 1.00 95.44 93 GLN A C 1
ATOM 701 O O . GLN A 1 93 ? 11.351 -0.636 -13.099 1.00 95.44 93 GLN A O 1
ATOM 706 N N . LYS A 1 94 ? 13.047 -1.969 -13.739 1.00 95.50 94 LYS A N 1
ATOM 707 C CA . LYS A 1 94 ? 13.790 -1.867 -12.472 1.00 95.50 94 LYS A CA 1
ATOM 708 C C . LYS A 1 94 ? 14.165 -0.423 -12.162 1.00 95.50 94 LYS A C 1
ATOM 710 O O . LYS A 1 94 ? 14.075 -0.005 -11.013 1.00 95.50 94 LYS A O 1
ATOM 715 N N . THR A 1 95 ? 14.582 0.342 -13.168 1.00 96.31 95 THR A N 1
ATOM 716 C CA . THR A 1 95 ? 14.952 1.754 -13.005 1.00 96.31 95 THR A CA 1
ATOM 717 C C . THR A 1 95 ? 13.755 2.616 -12.619 1.00 96.31 95 THR A C 1
ATOM 719 O O . THR A 1 95 ? 13.868 3.392 -11.669 1.00 96.31 95 THR A O 1
ATOM 722 N N . ILE A 1 96 ? 12.608 2.439 -13.277 1.00 96.62 96 ILE A N 1
ATOM 723 C CA . ILE A 1 96 ? 11.353 3.132 -12.946 1.00 96.62 96 ILE A CA 1
ATOM 724 C C . ILE A 1 96 ? 10.946 2.833 -11.500 1.00 96.62 96 ILE A C 1
ATOM 726 O O . ILE A 1 96 ? 10.819 3.750 -10.690 1.00 96.62 96 ILE A O 1
ATOM 730 N N . ILE A 1 97 ? 10.833 1.550 -11.143 1.00 96.94 97 ILE A N 1
ATOM 731 C CA . ILE A 1 97 ? 10.394 1.119 -9.809 1.00 96.94 97 ILE A CA 1
ATOM 732 C C . ILE A 1 97 ? 11.371 1.595 -8.727 1.00 96.94 97 ILE A C 1
ATOM 734 O O . ILE A 1 97 ? 10.947 2.149 -7.715 1.00 96.94 97 ILE A O 1
ATOM 738 N N . ARG A 1 98 ? 12.685 1.452 -8.943 1.00 96.88 98 ARG A N 1
ATOM 739 C CA . ARG A 1 98 ? 13.705 1.916 -7.991 1.00 96.88 98 ARG A CA 1
ATOM 740 C C . ARG A 1 98 ? 13.646 3.429 -7.787 1.00 96.88 98 ARG A C 1
ATOM 742 O O . ARG A 1 98 ? 13.841 3.903 -6.671 1.00 96.88 98 ARG A O 1
ATOM 749 N N . THR A 1 99 ? 13.401 4.190 -8.851 1.00 96.81 99 THR A N 1
ATOM 750 C CA . THR A 1 99 ? 13.319 5.656 -8.783 1.00 96.81 99 THR A CA 1
ATOM 751 C C . THR A 1 99 ? 12.069 6.093 -8.029 1.00 96.81 99 THR A C 1
ATOM 753 O O . THR A 1 99 ? 12.179 6.888 -7.098 1.00 96.81 99 THR A O 1
ATOM 756 N N . TRP A 1 100 ? 10.918 5.496 -8.336 1.00 97.06 100 TRP A N 1
ATOM 757 C CA . TRP A 1 100 ? 9.672 5.711 -7.602 1.00 97.06 100 TRP A CA 1
ATOM 758 C C . TRP A 1 100 ? 9.803 5.390 -6.104 1.00 97.06 100 TRP A C 1
ATOM 760 O O . TRP A 1 100 ? 9.393 6.183 -5.255 1.00 97.06 100 TRP A O 1
ATOM 770 N N . ILE A 1 101 ? 10.445 4.271 -5.747 1.00 96.81 101 ILE A N 1
ATOM 771 C CA . ILE A 1 101 ? 10.690 3.908 -4.341 1.00 96.81 101 ILE A CA 1
ATOM 772 C C . ILE A 1 101 ? 11.584 4.946 -3.652 1.00 96.81 101 ILE A C 1
ATOM 774 O O . ILE A 1 101 ? 11.263 5.392 -2.552 1.00 96.81 101 ILE A O 1
ATOM 778 N N . LYS A 1 102 ? 12.655 5.406 -4.313 1.00 95.38 102 LYS A N 1
ATOM 779 C CA . LYS A 1 102 ? 13.522 6.483 -3.796 1.00 95.38 102 LYS A CA 1
ATOM 780 C C . LYS A 1 102 ? 12.791 7.818 -3.620 1.00 95.38 102 LYS A C 1
ATOM 782 O O . LYS A 1 102 ? 13.168 8.593 -2.748 1.00 95.38 102 LYS A O 1
ATOM 787 N N . GLN A 1 103 ? 11.749 8.075 -4.409 1.00 94.38 103 GLN A N 1
ATOM 788 C CA . GLN A 1 103 ? 10.862 9.241 -4.282 1.00 94.38 103 GLN A CA 1
ATOM 789 C C . GLN A 1 103 ? 9.799 9.071 -3.172 1.00 94.38 103 GLN A C 1
ATOM 791 O O . GLN A 1 103 ? 8.982 9.963 -2.937 1.00 94.38 103 GLN A O 1
ATOM 796 N N . GLY A 1 104 ? 9.835 7.954 -2.437 1.00 93.75 104 GLY A N 1
ATOM 797 C CA . GLY A 1 104 ? 8.957 7.668 -1.303 1.00 93.75 104 GLY A CA 1
ATOM 798 C C . GLY A 1 104 ? 7.789 6.741 -1.629 1.00 93.75 104 GLY A C 1
ATOM 799 O O . GLY A 1 104 ? 6.886 6.620 -0.807 1.00 93.75 104 GLY A O 1
ATOM 800 N N . ALA A 1 105 ? 7.790 6.103 -2.806 1.00 95.62 105 ALA A N 1
ATOM 801 C CA . ALA A 1 105 ? 6.770 5.153 -3.248 1.00 95.62 105 ALA A CA 1
ATOM 802 C C . ALA A 1 105 ? 5.330 5.680 -3.112 1.00 95.62 105 ALA A C 1
ATOM 804 O O . ALA A 1 105 ? 4.416 4.964 -2.683 1.00 95.62 105 ALA A O 1
ATOM 805 N N . LYS A 1 106 ? 5.143 6.966 -3.415 1.00 92.44 106 LYS A N 1
ATOM 806 C CA . LYS A 1 106 ? 3.867 7.650 -3.226 1.00 92.44 106 LYS A CA 1
ATOM 807 C C . LYS A 1 106 ? 2.865 7.210 -4.277 1.00 92.44 106 LYS A C 1
ATOM 809 O O . LYS A 1 106 ? 3.219 6.960 -5.426 1.00 92.44 106 LYS A O 1
ATOM 814 N N . ASP A 1 107 ? 1.615 7.163 -3.856 1.00 94.31 107 ASP A N 1
ATOM 815 C CA . ASP A 1 107 ? 0.474 7.091 -4.747 1.00 94.31 107 ASP A CA 1
ATOM 816 C C . ASP A 1 107 ? 0.100 8.510 -5.188 1.00 94.31 107 ASP A C 1
ATOM 818 O O . ASP A 1 107 ? -0.258 9.339 -4.352 1.00 94.31 107 ASP A O 1
ATOM 822 N N . ASP A 1 108 ? 0.199 8.791 -6.484 1.00 92.62 108 ASP A N 1
ATOM 823 C CA . ASP A 1 108 ? -0.189 10.065 -7.097 1.00 92.62 108 ASP A CA 1
ATOM 824 C C . ASP A 1 108 ? -1.668 10.101 -7.528 1.00 92.62 108 ASP A C 1
ATOM 826 O O . ASP A 1 108 ? -2.132 11.066 -8.136 1.00 92.62 108 ASP A O 1
ATOM 830 N N . GLY A 1 109 ? -2.438 9.064 -7.188 1.00 86.25 109 GLY A N 1
ATOM 831 C CA . GLY A 1 109 ? -3.891 9.085 -7.276 1.00 86.25 109 GLY A CA 1
ATOM 832 C C . GLY A 1 109 ? -4.525 10.044 -6.263 1.00 86.25 109 GLY A C 1
ATOM 833 O O . GLY A 1 109 ? -3.979 10.333 -5.199 1.00 86.25 109 GLY A O 1
ATOM 834 N N . GLY A 1 110 ? -5.733 10.517 -6.576 1.00 75.00 110 GLY A N 1
ATOM 835 C CA . GLY A 1 110 ? -6.517 11.313 -5.635 1.00 75.00 110 GLY A CA 1
ATOM 836 C C . GLY A 1 110 ? -6.824 10.529 -4.354 1.00 75.00 110 GLY A C 1
ATOM 837 O O . GLY A 1 110 ? -7.219 9.363 -4.402 1.00 75.00 110 GLY A O 1
ATOM 838 N N . GLY A 1 111 ? -6.672 11.181 -3.198 1.00 74.19 111 GLY A N 1
ATOM 839 C CA . GLY A 1 111 ? -7.204 10.658 -1.942 1.00 74.19 111 GLY A CA 1
ATOM 840 C C . GLY A 1 111 ? -8.734 10.567 -1.980 1.00 74.19 111 GLY A C 1
ATOM 841 O O . GLY A 1 111 ? -9.388 11.161 -2.835 1.00 74.19 111 GLY A O 1
ATOM 842 N N . CYS A 1 112 ? -9.323 9.854 -1.025 1.00 83.06 112 CYS A N 1
ATOM 843 C CA . CYS A 1 112 ? -10.775 9.788 -0.878 1.00 83.06 112 CYS A CA 1
ATOM 844 C C . CYS A 1 112 ? -11.232 10.415 0.427 1.00 83.06 112 CYS A C 1
ATOM 846 O O . CYS A 1 112 ? -10.555 10.375 1.460 1.00 83.06 112 CYS A O 1
ATOM 848 N N . THR A 1 113 ? -12.441 10.957 0.363 1.00 85.06 113 THR A N 1
ATOM 849 C CA . THR A 1 113 ? -13.186 11.389 1.533 1.00 85.06 113 THR A CA 1
ATOM 850 C C . THR A 1 113 ? -13.754 10.165 2.240 1.00 85.06 113 THR A C 1
ATOM 852 O O . THR A 1 113 ? -14.505 9.382 1.657 1.00 85.06 113 THR A O 1
ATOM 855 N N . VAL A 1 114 ? -13.402 10.006 3.512 1.00 89.06 114 VAL A N 1
ATOM 856 C CA . VAL A 1 114 ? -13.942 8.950 4.369 1.00 89.06 114 VAL A CA 1
ATOM 857 C C . VAL A 1 114 ? -15.113 9.536 5.149 1.00 89.06 114 VAL A C 1
ATOM 859 O O . VAL A 1 114 ? -14.915 10.385 6.012 1.00 89.06 114 VAL A O 1
ATOM 862 N N . ASN A 1 115 ? -16.327 9.090 4.826 1.00 88.94 115 ASN A N 1
ATOM 863 C CA . ASN A 1 115 ? -17.566 9.566 5.438 1.00 88.94 115 ASN A CA 1
ATOM 864 C C . ASN A 1 115 ? -18.317 8.425 6.130 1.00 88.94 115 ASN A C 1
ATOM 866 O O . ASN A 1 115 ? -18.270 7.277 5.686 1.00 88.94 115 ASN A O 1
ATOM 870 N N . GLY A 1 116 ? -19.077 8.778 7.167 1.00 92.19 116 GLY A N 1
ATOM 871 C CA . GLY A 1 116 ? -19.981 7.865 7.862 1.00 92.19 116 GLY A CA 1
ATOM 872 C C . GLY A 1 116 ? -19.287 6.876 8.801 1.00 92.19 116 GLY A C 1
ATOM 873 O O . GLY A 1 116 ? -18.109 7.010 9.146 1.00 92.19 116 GLY A O 1
ATOM 874 N N . THR A 1 117 ? -20.059 5.886 9.246 1.00 94.81 117 THR A N 1
ATOM 875 C CA . THR A 1 117 ? -19.571 4.819 10.121 1.00 94.81 117 THR A CA 1
ATOM 876 C C . THR A 1 117 ? -18.697 3.855 9.332 1.00 94.81 117 THR A C 1
ATOM 878 O O . THR A 1 117 ? -19.117 3.284 8.324 1.00 94.81 117 THR A O 1
ATOM 881 N N . ILE A 1 118 ? -17.475 3.656 9.809 1.00 97.25 118 ILE A N 1
ATOM 882 C CA . ILE A 1 118 ? -16.519 2.712 9.248 1.00 97.25 118 ILE A CA 1
ATOM 883 C C . ILE A 1 118 ? -16.522 1.506 10.168 1.00 97.25 118 ILE A C 1
ATOM 885 O O . ILE A 1 118 ? -16.095 1.642 11.305 1.00 97.25 118 ILE A O 1
ATOM 889 N N . THR A 1 119 ? -16.997 0.350 9.703 1.00 98.00 119 THR A N 1
ATOM 890 C CA . THR A 1 119 ? -16.945 -0.904 10.471 1.00 98.00 119 THR A CA 1
ATOM 891 C C . THR A 1 119 ? -15.873 -1.841 9.935 1.00 98.00 119 THR A C 1
ATOM 893 O O . THR A 1 119 ? -15.442 -1.731 8.777 1.00 98.00 119 THR A O 1
ATOM 896 N N . TYR A 1 120 ? -15.438 -2.781 10.774 1.00 98.31 120 TYR A N 1
ATOM 897 C CA . TYR A 1 120 ? -14.457 -3.780 10.380 1.00 98.31 120 TYR A CA 1
ATOM 898 C C . TYR A 1 120 ? -14.955 -4.573 9.173 1.00 98.31 120 TYR A C 1
ATOM 900 O O . TYR A 1 120 ? -14.283 -4.629 8.147 1.00 98.31 120 TYR A O 1
ATOM 908 N N . THR A 1 121 ? -16.157 -5.131 9.270 1.00 97.69 121 THR A N 1
ATOM 909 C CA . THR A 1 121 ? -16.768 -5.971 8.235 1.00 97.69 121 THR A CA 1
ATOM 910 C C . THR A 1 121 ? -16.984 -5.232 6.916 1.00 97.69 121 THR A C 1
ATOM 912 O O . THR A 1 121 ? -16.698 -5.790 5.858 1.00 97.69 121 THR A O 1
ATOM 915 N N . ALA A 1 122 ? -17.435 -3.975 6.956 1.00 96.38 122 ALA A N 1
ATOM 916 C CA . ALA A 1 122 ? -17.798 -3.239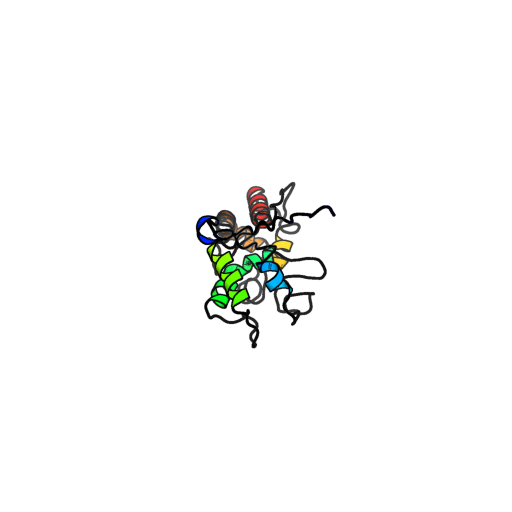 5.746 1.00 96.38 122 ALA A CA 1
ATOM 917 C C . ALA A 1 122 ? -16.605 -2.598 5.028 1.00 96.38 122 ALA A C 1
ATOM 919 O O . ALA A 1 122 ? -16.644 -2.436 3.808 1.00 96.38 122 ALA A O 1
ATOM 920 N N . LYS A 1 123 ? -15.574 -2.164 5.765 1.00 95.88 123 LYS A N 1
ATOM 921 C CA . LYS A 1 123 ? -14.510 -1.312 5.206 1.00 95.88 123 LYS A CA 1
ATOM 922 C C . LYS A 1 123 ? -13.100 -1.831 5.455 1.00 95.88 123 LYS A C 1
ATOM 924 O O . LYS A 1 123 ? -12.282 -1.769 4.545 1.00 95.88 123 LYS A O 1
ATOM 929 N N . ILE A 1 124 ? -12.811 -2.379 6.632 1.00 97.50 124 ILE A N 1
ATOM 930 C CA . ILE A 1 124 ? -11.448 -2.822 6.974 1.00 97.50 124 ILE A CA 1
ATOM 931 C C . ILE A 1 124 ? -11.141 -4.207 6.411 1.00 97.50 124 ILE A C 1
ATOM 933 O O . ILE A 1 124 ? -10.089 -4.413 5.810 1.00 97.50 124 ILE A O 1
ATOM 937 N N . LEU A 1 125 ? -12.063 -5.155 6.567 1.00 96.56 125 LEU A N 1
ATOM 938 C CA . LEU A 1 125 ? -11.908 -6.528 6.106 1.00 96.56 125 LEU A CA 1
ATOM 939 C C . LEU A 1 125 ? -11.710 -6.621 4.581 1.00 96.56 125 LEU A C 1
ATOM 941 O O . LEU A 1 125 ? -10.821 -7.373 4.170 1.00 96.56 125 LEU A O 1
ATOM 945 N N . PRO A 1 126 ? -12.437 -5.864 3.731 1.00 94.69 126 PRO A N 1
ATOM 946 C CA . PRO A 1 126 ? -12.155 -5.830 2.298 1.00 94.69 126 PRO A CA 1
ATOM 947 C C . PRO A 1 126 ? -10.728 -5.368 1.982 1.00 94.69 126 PRO A C 1
ATOM 949 O O . PRO A 1 126 ? -10.024 -6.070 1.259 1.00 94.69 126 PRO A O 1
ATOM 952 N N . ILE A 1 127 ? -10.262 -4.265 2.589 1.00 94.69 127 ILE A N 1
ATOM 953 C CA . ILE A 1 127 ? -8.896 -3.749 2.383 1.00 94.69 127 ILE A CA 1
ATOM 954 C C . ILE A 1 127 ? -7.856 -4.766 2.860 1.00 94.69 127 ILE A C 1
ATOM 956 O O . ILE A 1 127 ? -6.893 -5.057 2.153 1.00 94.69 127 ILE A O 1
ATOM 960 N N . TYR A 1 128 ? -8.057 -5.355 4.041 1.00 95.00 128 TYR A N 1
ATOM 961 C CA . TYR A 1 128 ? -7.188 -6.414 4.545 1.00 95.00 128 TYR A CA 1
ATOM 962 C C . TYR A 1 128 ? -7.105 -7.576 3.555 1.00 95.00 128 TYR A C 1
ATOM 964 O O . TYR A 1 128 ? -6.014 -8.062 3.266 1.00 95.00 128 TYR A O 1
ATOM 972 N N . THR A 1 129 ? -8.245 -8.000 3.015 1.00 91.44 129 THR A N 1
ATOM 973 C C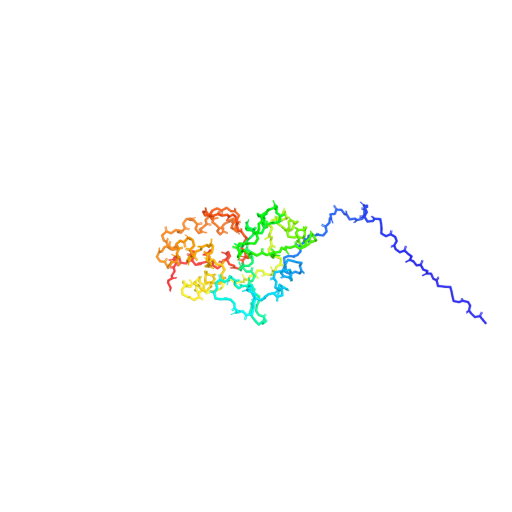A . THR A 1 129 ? -8.328 -9.152 2.118 1.00 91.44 129 THR A CA 1
ATOM 974 C C . THR A 1 129 ? -7.642 -8.889 0.781 1.00 91.44 129 THR A C 1
ATOM 976 O O . THR A 1 129 ? -6.920 -9.764 0.310 1.00 91.44 129 THR A O 1
ATOM 979 N N . SER A 1 130 ? -7.824 -7.707 0.187 1.00 89.75 130 SER A N 1
ATOM 980 C CA . SER A 1 130 ? -7.224 -7.371 -1.110 1.00 89.75 130 SER A CA 1
ATOM 981 C C . SER A 1 130 ? -5.754 -6.970 -1.007 1.00 89.75 130 SER A C 1
ATOM 983 O O . SER A 1 130 ? -4.969 -7.285 -1.896 1.00 89.75 130 SER A O 1
ATOM 985 N N . SER A 1 131 ? -5.376 -6.275 0.068 1.00 91.06 131 SER A N 1
ATOM 986 C CA . SER A 1 131 ? -4.128 -5.507 0.105 1.00 91.06 131 SER A CA 1
ATOM 987 C C . SER A 1 131 ? -3.140 -5.992 1.158 1.00 91.06 131 SER A C 1
ATOM 989 O O . SER A 1 131 ? -1.942 -5.814 0.989 1.00 91.06 131 SER A O 1
ATOM 991 N N . CYS A 1 132 ? -3.577 -6.646 2.235 1.00 91.06 132 CYS A N 1
ATOM 992 C CA . CYS A 1 132 ? -2.684 -7.051 3.334 1.00 91.06 132 CYS A CA 1
ATOM 993 C C . CYS A 1 132 ? -2.510 -8.573 3.425 1.00 91.06 132 CYS A C 1
ATOM 995 O O . CYS A 1 132 ? -1.435 -9.067 3.773 1.00 91.06 132 CYS A O 1
ATOM 997 N N . LYS A 1 133 ? -3.565 -9.325 3.109 1.00 89.56 133 LYS A N 1
ATOM 998 C CA . LYS A 1 133 ? -3.568 -10.783 3.080 1.00 89.56 133 LYS A CA 1
ATOM 999 C C . LYS A 1 133 ? -2.793 -11.280 1.858 1.00 89.56 133 LYS A C 1
ATOM 1001 O O . LYS A 1 133 ? -2.876 -10.709 0.773 1.00 89.56 133 LYS A O 1
ATOM 1006 N N . GLY A 1 134 ? -2.020 -12.343 2.037 1.00 81.44 134 GLY A N 1
ATOM 1007 C CA . GLY A 1 134 ? -1.222 -12.944 0.974 1.00 81.44 134 GLY A CA 1
ATOM 1008 C C . GLY A 1 134 ? -0.362 -14.091 1.489 1.00 81.44 134 GLY A C 1
ATOM 1009 O O . GLY A 1 134 ? 0.008 -14.120 2.662 1.00 81.44 134 GLY A O 1
ATOM 1010 N N . SER A 1 135 ? -0.019 -15.024 0.602 1.00 70.88 135 SER A N 1
ATOM 1011 C CA . SER A 1 135 ? 0.763 -16.229 0.920 1.00 70.88 135 SER A CA 1
ATOM 1012 C C . SER A 1 135 ? 2.138 -15.924 1.533 1.00 70.88 135 SER A C 1
ATOM 1014 O O . SER A 1 135 ? 2.625 -16.695 2.354 1.00 70.88 135 SER A O 1
ATOM 1016 N N . THR A 1 136 ? 2.733 -14.774 1.215 1.00 75.31 136 THR A N 1
ATOM 1017 C CA . THR A 1 136 ? 4.026 -14.319 1.758 1.00 75.31 136 THR A CA 1
ATOM 1018 C C . THR A 1 136 ? 3.900 -13.355 2.942 1.00 75.31 136 THR A C 1
ATOM 1020 O O . THR A 1 136 ? 4.910 -12.919 3.487 1.00 75.31 136 THR A O 1
ATOM 1023 N N . CYS A 1 137 ? 2.678 -12.989 3.333 1.00 85.75 137 CYS A N 1
ATOM 1024 C CA . CYS A 1 137 ? 2.401 -12.018 4.392 1.00 85.75 137 CYS A CA 1
ATOM 1025 C C . CYS A 1 137 ? 1.331 -12.595 5.331 1.00 85.75 137 CYS A C 1
ATOM 1027 O O . CYS A 1 137 ? 1.491 -13.705 5.835 1.00 85.75 137 CYS A O 1
ATOM 1029 N N . HIS A 1 138 ? 0.241 -11.869 5.587 1.00 90.31 138 HIS A N 1
ATOM 1030 C CA . HIS A 1 138 ? -0.807 -12.317 6.500 1.00 90.31 138 HIS A CA 1
ATOM 1031 C C . HIS A 1 138 ? -1.692 -13.408 5.894 1.00 90.31 138 HIS A C 1
ATOM 1033 O O . HIS A 1 138 ? -2.194 -13.268 4.780 1.00 90.31 138 HIS A O 1
ATOM 1039 N N . GLY A 1 139 ? -1.958 -14.463 6.666 1.00 83.62 139 GLY A N 1
ATOM 1040 C CA . GLY A 1 139 ? -2.720 -15.627 6.204 1.00 83.62 139 GLY A CA 1
ATOM 1041 C C . GLY A 1 139 ? -1.909 -16.582 5.325 1.00 83.62 139 GLY A C 1
ATOM 1042 O O . GLY A 1 139 ? -2.496 -17.451 4.685 1.00 83.62 139 GLY A O 1
ATOM 1043 N N . GLY A 1 140 ? -0.587 -16.406 5.305 1.00 81.88 140 GLY A N 1
ATOM 1044 C CA . GLY A 1 140 ? 0.396 -17.283 4.685 1.00 81.88 140 GLY A CA 1
ATOM 1045 C C . GLY A 1 140 ? 1.533 -17.546 5.670 1.00 81.88 140 GLY A C 1
ATOM 1046 O O . GLY A 1 140 ? 1.322 -18.236 6.663 1.00 81.88 140 GLY A O 1
ATOM 1047 N N . ILE A 1 141 ? 2.712 -16.960 5.433 1.00 80.56 141 ILE A N 1
ATOM 1048 C CA . ILE A 1 141 ? 3.864 -17.039 6.357 1.00 80.56 141 ILE A CA 1
ATOM 1049 C C . ILE A 1 141 ? 3.541 -16.418 7.726 1.00 80.56 141 ILE A C 1
ATOM 1051 O O . ILE A 1 141 ? 3.901 -16.969 8.764 1.00 80.56 141 ILE A O 1
ATOM 1055 N N . ALA A 1 142 ? 2.863 -15.269 7.740 1.00 86.00 142 ALA A N 1
ATOM 1056 C CA . ALA A 1 142 ? 2.431 -14.602 8.961 1.00 86.00 142 ALA A CA 1
ATOM 1057 C C . ALA A 1 142 ? 0.972 -14.936 9.295 1.00 86.00 142 ALA A C 1
ATOM 1059 O O . ALA A 1 142 ? 0.150 -15.239 8.423 1.00 86.00 142 ALA A O 1
ATOM 1060 N N . ALA A 1 143 ? 0.626 -14.811 10.578 1.00 87.75 143 ALA A N 1
ATOM 1061 C CA . ALA A 1 143 ? -0.722 -15.077 11.061 1.00 87.75 143 ALA A CA 1
ATOM 1062 C C . ALA A 1 143 ? -1.779 -14.241 10.319 1.00 87.75 143 ALA A C 1
ATOM 1064 O O . ALA A 1 143 ? -1.584 -13.054 10.027 1.00 87.75 143 ALA A O 1
ATOM 1065 N N . ALA A 1 144 ? -2.924 -14.870 10.042 1.00 92.06 144 ALA A N 1
ATOM 1066 C CA . ALA A 1 144 ? -4.110 -14.159 9.587 1.00 92.06 144 ALA A CA 1
ATOM 1067 C C . ALA A 1 144 ? -4.603 -13.206 10.687 1.00 92.06 144 ALA A C 1
ATOM 1069 O O . ALA A 1 144 ? -4.657 -13.580 11.867 1.00 92.06 144 ALA A O 1
ATOM 1070 N N . LEU A 1 145 ? -4.972 -11.991 10.284 1.00 93.19 145 LEU A N 1
ATOM 1071 C CA . LEU A 1 145 ? -5.486 -10.948 11.162 1.00 93.19 145 LEU A CA 1
ATOM 1072 C C . LEU A 1 145 ? -7.009 -10.916 11.049 1.00 93.19 145 LEU A C 1
ATOM 1074 O O . LEU A 1 145 ? -7.566 -10.483 10.043 1.00 93.19 145 LEU A O 1
ATOM 1078 N N . ASP A 1 146 ? -7.669 -11.404 12.087 1.00 95.31 146 ASP A N 1
ATOM 1079 C CA . ASP A 1 146 ? -9.102 -11.230 12.300 1.00 95.31 146 ASP A CA 1
ATOM 1080 C C . ASP A 1 146 ? -9.363 -9.927 13.079 1.00 95.31 146 ASP A C 1
ATOM 1082 O O . ASP A 1 146 ? -8.435 -9.201 13.454 1.00 95.31 146 ASP A O 1
ATOM 1086 N N . TYR A 1 147 ? -10.640 -9.624 13.312 1.00 97.88 147 TYR A N 1
ATOM 1087 C CA . TYR A 1 147 ? -11.067 -8.442 14.055 1.00 97.88 147 TYR A CA 1
ATOM 1088 C C . TYR A 1 147 ? -10.372 -8.321 15.419 1.00 97.88 147 TYR A C 1
ATOM 1090 O O . TYR A 1 147 ? -9.771 -7.287 15.711 1.00 97.88 147 TYR A O 1
ATOM 1098 N N . SER A 1 148 ? -10.398 -9.378 16.238 1.00 98.12 148 SER A N 1
ATOM 1099 C CA . SER A 1 148 ? -9.868 -9.324 17.605 1.00 98.12 148 SER A CA 1
ATOM 1100 C C . SER A 1 148 ? -8.357 -9.094 17.626 1.00 98.12 148 SER A C 1
ATOM 1102 O O . SER A 1 148 ? -7.874 -8.299 18.432 1.00 98.12 148 SER A O 1
ATOM 1104 N N . LYS A 1 149 ? -7.601 -9.697 16.699 1.00 96.62 149 LYS A N 1
ATOM 1105 C CA . LYS A 1 149 ? -6.161 -9.435 16.552 1.00 96.62 149 LYS A CA 1
ATOM 1106 C C . LYS A 1 149 ? -5.871 -8.008 16.104 1.00 96.62 149 LYS A C 1
ATOM 1108 O O . LYS A 1 149 ? -4.928 -7.408 16.614 1.00 96.62 149 LYS A O 1
ATOM 1113 N N . MET A 1 150 ? -6.650 -7.458 15.170 1.00 96.69 150 MET A N 1
ATOM 1114 C CA . MET A 1 150 ? -6.480 -6.066 14.740 1.00 96.69 150 MET A CA 1
ATOM 1115 C C . MET A 1 150 ? -6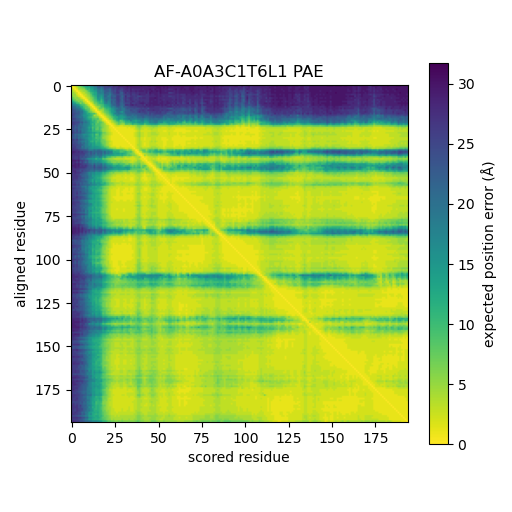.783 -5.088 15.876 1.00 96.69 150 MET A C 1
ATOM 1117 O O . MET A 1 150 ? -6.013 -4.153 16.096 1.00 96.69 150 MET A O 1
ATOM 1121 N N . VAL A 1 151 ? -7.843 -5.337 16.649 1.00 98.12 151 VAL A N 1
ATOM 1122 C CA . VAL A 1 151 ? -8.175 -4.548 17.845 1.00 98.12 151 VAL A CA 1
ATOM 1123 C C . VAL A 1 151 ? -7.056 -4.620 18.882 1.00 98.12 151 VAL A C 1
ATOM 1125 O O . VAL A 1 151 ? -6.575 -3.585 19.339 1.00 98.12 151 VAL A O 1
ATOM 1128 N N . ALA A 1 152 ? -6.545 -5.818 19.172 1.00 97.81 152 ALA A N 1
ATOM 1129 C CA . ALA A 1 152 ? -5.440 -6.017 20.112 1.00 97.81 152 ALA A CA 1
ATOM 1130 C C . ALA A 1 152 ? -4.108 -5.380 19.664 1.00 97.81 152 ALA A C 1
ATOM 1132 O O . ALA A 1 152 ? -3.186 -5.244 20.467 1.00 97.81 152 ALA A O 1
ATOM 1133 N N . LYS A 1 153 ? -3.976 -5.002 18.386 1.00 96.44 153 LYS A N 1
ATOM 1134 C CA . LYS A 1 153 ? -2.785 -4.363 17.805 1.00 96.44 153 LYS A CA 1
ATOM 1135 C C . LYS A 1 153 ? -3.047 -2.923 17.355 1.00 96.44 153 LYS A C 1
ATOM 1137 O O . LYS A 1 153 ? -2.356 -2.424 16.467 1.00 96.44 153 LYS A O 1
ATOM 1142 N N . LYS A 1 154 ? -3.999 -2.233 17.995 1.00 97.25 154 LYS A N 1
ATOM 1143 C CA . LYS A 1 154 ? -4.337 -0.824 17.730 1.00 97.25 154 LYS A CA 1
ATOM 1144 C C . LYS A 1 154 ? -3.112 0.093 17.643 1.00 97.25 154 LYS A C 1
ATOM 1146 O O . LYS A 1 154 ? -3.048 0.905 16.723 1.00 97.25 154 LYS A O 1
ATOM 1151 N N . ASP A 1 155 ? -2.139 -0.042 18.542 1.00 97.69 155 ASP A N 1
ATOM 1152 C CA . ASP A 1 155 ? -0.957 0.837 18.561 1.00 97.69 155 ASP A CA 1
ATOM 1153 C C . ASP A 1 155 ? -0.067 0.634 17.330 1.00 97.69 155 ASP A C 1
ATOM 1155 O O . ASP A 1 155 ? 0.386 1.600 16.717 1.00 97.69 155 ASP A O 1
ATOM 1159 N N . VAL A 1 156 ? 0.104 -0.622 16.908 1.00 96.94 156 VAL A N 1
ATOM 1160 C CA . VAL A 1 156 ? 0.838 -0.988 15.686 1.00 96.94 156 VAL A CA 1
ATOM 1161 C C . VAL A 1 156 ? 0.127 -0.420 14.460 1.00 96.94 156 VAL A C 1
ATOM 1163 O O . VAL A 1 156 ? 0.756 0.226 13.624 1.00 96.94 156 VAL A O 1
ATOM 1166 N N . LEU A 1 157 ? -1.196 -0.602 14.371 1.00 96.94 157 LEU A N 1
ATOM 1167 C CA . LEU A 1 157 ?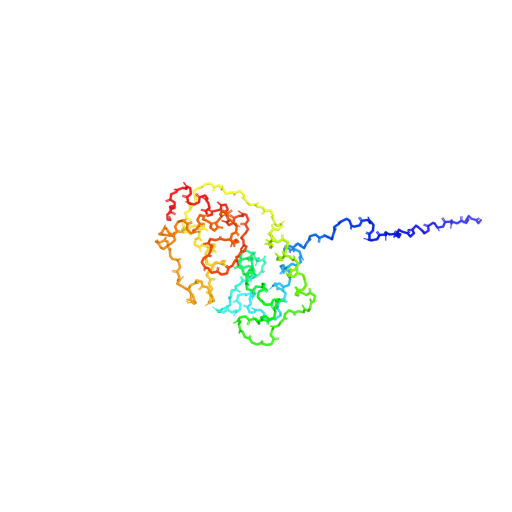 -1.999 -0.041 13.282 1.00 96.94 157 LEU A CA 1
ATOM 1168 C C . LEU A 1 157 ? -1.910 1.487 13.256 1.00 96.94 157 LEU A C 1
ATOM 1170 O O . LEU A 1 157 ? -1.728 2.068 12.193 1.00 96.94 157 LEU A O 1
ATOM 1174 N N . THR A 1 158 ? -1.982 2.141 14.414 1.00 98.06 158 THR A N 1
ATOM 1175 C CA . THR A 1 158 ? -1.898 3.602 14.525 1.00 98.06 158 THR A CA 1
ATOM 1176 C C . THR A 1 158 ? -0.539 4.117 14.054 1.00 98.06 158 THR A C 1
ATOM 1178 O O . THR A 1 158 ? -0.486 5.026 13.227 1.00 98.06 158 THR A O 1
ATOM 1181 N N . ALA A 1 159 ? 0.558 3.510 14.517 1.00 98.06 159 ALA A N 1
ATOM 1182 C CA . ALA A 1 159 ? 1.907 3.861 14.078 1.00 98.06 159 ALA A CA 1
ATOM 1183 C C . ALA A 1 159 ? 2.079 3.668 12.562 1.00 98.06 159 ALA A C 1
ATOM 1185 O O . ALA A 1 159 ? 2.558 4.572 11.877 1.00 98.06 159 ALA A O 1
ATOM 1186 N N . MET A 1 160 ? 1.608 2.536 12.032 1.00 97.06 160 MET A N 1
ATOM 1187 C CA . MET A 1 160 ? 1.643 2.224 10.602 1.00 97.06 160 MET A CA 1
ATOM 1188 C C . MET A 1 160 ? 0.839 3.226 9.768 1.00 97.06 160 MET A C 1
ATOM 1190 O O . MET A 1 160 ? 1.320 3.718 8.753 1.00 97.06 160 MET A O 1
ATOM 1194 N N . MET A 1 161 ? -0.373 3.586 10.195 1.00 96.81 161 MET A N 1
ATOM 1195 C CA . MET A 1 161 ? -1.187 4.570 9.476 1.00 96.81 161 MET A CA 1
ATOM 1196 C C . MET A 1 161 ? -0.605 5.985 9.561 1.00 96.81 161 MET A C 1
ATOM 1198 O O . MET A 1 161 ? -0.790 6.789 8.650 1.00 96.81 161 MET A O 1
ATOM 1202 N N . ASN A 1 162 ? 0.088 6.330 10.646 1.00 96.81 162 ASN A N 1
ATOM 1203 C CA . ASN A 1 162 ? 0.714 7.644 10.788 1.00 96.81 162 ASN A CA 1
ATOM 1204 C C . ASN A 1 162 ? 1.925 7.827 9.870 1.00 96.81 162 ASN A C 1
ATOM 1206 O O . ASN A 1 162 ? 2.165 8.944 9.424 1.00 96.81 162 ASN A O 1
ATOM 1210 N N . SER A 1 163 ? 2.631 6.746 9.546 1.00 96.00 163 SER A N 1
ATOM 1211 C CA . SER A 1 163 ? 3.773 6.756 8.628 1.00 96.00 163 SER A CA 1
ATOM 1212 C C . SER A 1 163 ? 3.406 6.439 7.173 1.00 96.00 163 SER A C 1
ATOM 1214 O O . SER A 1 163 ? 4.287 6.417 6.319 1.00 96.00 163 SER A O 1
ATOM 1216 N N . GLY A 1 164 ? 2.136 6.125 6.88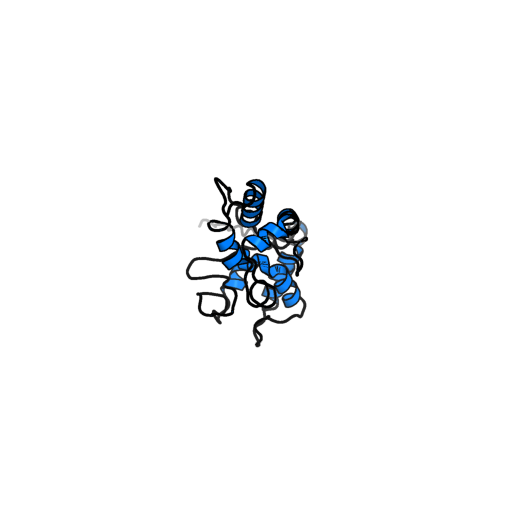8 1.00 94.94 164 GLY A N 1
ATOM 1217 C CA . GLY A 1 164 ? 1.725 5.593 5.584 1.00 94.94 164 GLY A CA 1
ATOM 1218 C C . GLY A 1 164 ? 2.295 4.201 5.279 1.00 94.94 164 GLY A C 1
ATOM 1219 O O . GLY A 1 164 ? 2.307 3.793 4.124 1.00 94.94 164 GLY A O 1
ATOM 1220 N N . GLY A 1 165 ? 2.771 3.479 6.300 1.00 94.81 165 GLY A N 1
ATOM 1221 C CA . GLY A 1 165 ? 3.349 2.142 6.175 1.00 94.81 165 GLY A CA 1
ATOM 1222 C C . GLY A 1 165 ? 4.875 2.078 6.156 1.00 94.81 165 GLY A C 1
ATOM 1223 O O . GLY A 1 165 ? 5.434 0.987 6.280 1.00 94.81 165 GLY A O 1
ATOM 1224 N N . VAL A 1 166 ? 5.558 3.224 6.061 1.00 94.56 166 VAL A N 1
ATOM 1225 C CA . VAL A 1 166 ? 7.030 3.286 6.022 1.00 94.56 166 VAL A CA 1
ATOM 1226 C C . VAL A 1 166 ? 7.643 2.752 7.320 1.00 94.56 166 VAL A C 1
ATOM 1228 O O . VAL A 1 166 ? 8.693 2.115 7.306 1.00 94.56 166 VAL A O 1
ATOM 1231 N N . THR A 1 167 ? 6.972 2.981 8.449 1.00 95.06 167 THR A N 1
ATOM 1232 C CA . THR A 1 167 ? 7.360 2.481 9.777 1.00 95.06 167 THR A CA 1
ATOM 1233 C C . THR A 1 167 ? 6.149 1.943 10.540 1.00 95.06 167 THR A C 1
ATOM 1235 O O . THR A 1 167 ? 5.006 2.183 10.164 1.00 95.06 167 THR A O 1
ATOM 1238 N N . GLY A 1 168 ? 6.370 1.204 11.629 1.00 94.00 168 GLY A N 1
ATOM 1239 C CA . GLY A 1 168 ? 5.297 0.676 12.482 1.00 94.00 168 GLY A CA 1
ATOM 1240 C C . GLY A 1 168 ? 4.725 -0.669 12.025 1.00 94.00 168 GLY A C 1
ATOM 1241 O O . GLY A 1 168 ? 4.233 -1.418 12.863 1.00 94.00 168 GLY A O 1
ATOM 1242 N N . HIS A 1 169 ? 4.850 -1.033 10.745 1.00 94.69 169 HIS A N 1
ATOM 1243 C CA . HIS A 1 169 ? 4.620 -2.410 10.308 1.00 94.69 169 HIS A CA 1
ATOM 1244 C C . HIS A 1 169 ? 5.745 -3.326 10.841 1.00 94.69 169 HIS A C 1
ATOM 1246 O O . HIS A 1 169 ? 6.913 -2.982 10.672 1.00 94.69 169 HIS A O 1
ATOM 1252 N N . PRO A 1 170 ? 5.444 -4.484 11.468 1.00 92.00 170 PRO A N 1
ATOM 1253 C CA . PRO A 1 170 ? 6.484 -5.389 11.975 1.00 92.00 170 PRO A CA 1
ATOM 1254 C C . PRO A 1 170 ? 7.319 -6.086 10.890 1.00 92.00 170 PRO A C 1
ATOM 1256 O O . PRO A 1 170 ? 8.376 -6.632 11.192 1.00 92.00 170 PRO A O 1
ATOM 1259 N N . GLY A 1 171 ? 6.816 -6.137 9.654 1.00 89.06 171 GLY A N 1
ATOM 1260 C CA . GLY A 1 171 ? 7.538 -6.674 8.503 1.00 89.06 171 GLY A CA 1
ATOM 1261 C C . GLY A 1 171 ? 8.298 -5.590 7.729 1.00 89.06 171 GLY A C 1
ATOM 1262 O O . GLY A 1 171 ? 8.548 -4.509 8.257 1.00 89.06 171 GLY A O 1
ATOM 1263 N N . PRO A 1 172 ? 8.638 -5.850 6.453 1.00 88.75 172 PRO A N 1
ATOM 1264 C CA . PRO A 1 172 ? 9.226 -4.842 5.577 1.00 88.75 172 PRO A CA 1
ATOM 1265 C C . PRO A 1 172 ? 8.361 -3.582 5.481 1.00 88.75 172 PRO A C 1
ATOM 1267 O O . PRO A 1 172 ? 7.135 -3.650 5.639 1.00 88.75 172 PRO A O 1
ATOM 1270 N N . ALA A 1 173 ? 9.008 -2.454 5.180 1.00 92.00 173 ALA A N 1
ATOM 1271 C CA . ALA A 1 173 ? 8.317 -1.208 4.880 1.00 92.00 173 ALA A CA 1
ATOM 1272 C C . ALA A 1 173 ? 7.330 -1.408 3.722 1.00 92.00 173 ALA A C 1
ATOM 1274 O O . ALA A 1 173 ? 7.576 -2.175 2.784 1.00 92.00 173 ALA A O 1
ATOM 1275 N N . LEU A 1 174 ? 6.207 -0.708 3.805 1.00 94.44 174 LEU A N 1
ATOM 1276 C CA . LEU A 1 174 ? 5.157 -0.737 2.800 1.00 94.44 174 LEU A CA 1
ATOM 1277 C C . LEU A 1 174 ? 4.693 0.690 2.488 1.00 94.44 174 LEU A C 1
ATOM 1279 O O . LEU A 1 174 ? 4.961 1.612 3.255 1.00 94.44 174 LEU A O 1
ATOM 1283 N N . SER A 1 175 ? 4.012 0.877 1.362 1.00 96.00 175 SER A N 1
ATOM 1284 C CA . SER A 1 175 ? 3.285 2.111 1.058 1.00 96.00 175 SER A CA 1
ATOM 1285 C C . SER A 1 175 ? 1.787 1.834 1.113 1.00 96.00 175 SER A C 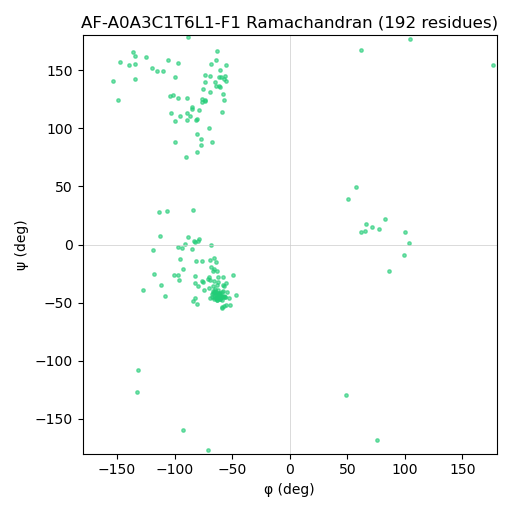1
ATOM 1287 O O . SER A 1 175 ? 1.343 0.715 0.847 1.00 96.00 175 SER A O 1
ATOM 1289 N N . LEU A 1 176 ? 1.003 2.841 1.478 1.00 95.19 176 LEU A N 1
ATOM 1290 C CA . LEU A 1 176 ? -0.453 2.785 1.499 1.00 95.19 176 LEU A CA 1
ATOM 1291 C C . LEU A 1 176 ? -1.008 4.047 0.865 1.00 95.19 176 LEU A C 1
ATOM 1293 O O . LEU A 1 176 ? -0.512 5.150 1.106 1.00 95.19 176 LEU A O 1
ATOM 1297 N N . SER A 1 177 ? -2.092 3.891 0.117 1.00 94.81 177 SER A N 1
ATOM 1298 C CA . SER A 1 177 ? -2.845 5.025 -0.389 1.00 94.81 177 SER A CA 1
ATOM 1299 C C . SER A 1 177 ? -3.376 5.870 0.770 1.00 94.81 177 SER A C 1
ATOM 1301 O O . SER A 1 177 ? -3.726 5.370 1.850 1.00 94.81 177 SER A O 1
ATOM 1303 N N . THR A 1 178 ? -3.522 7.173 0.530 1.00 93.44 178 THR A N 1
ATOM 1304 C CA . THR A 1 178 ? -4.158 8.085 1.490 1.00 93.44 178 THR A CA 1
ATOM 1305 C C . THR A 1 178 ? -5.562 7.608 1.878 1.00 93.44 178 THR A C 1
ATOM 1307 O O . THR A 1 178 ? -5.975 7.767 3.025 1.00 93.44 178 THR A O 1
ATOM 1310 N N . CYS A 1 179 ? -6.276 6.964 0.952 1.00 93.19 179 CYS A N 1
ATOM 1311 C CA . CYS A 1 179 ? -7.570 6.338 1.204 1.00 93.19 179 CYS A CA 1
ATOM 1312 C C . CYS A 1 179 ? -7.529 5.264 2.281 1.00 93.19 179 CYS A C 1
ATOM 1314 O O . CYS A 1 179 ? -8.307 5.309 3.240 1.00 93.19 179 CYS A O 1
ATOM 1316 N N . THR A 1 180 ? -6.629 4.296 2.122 1.00 95.31 180 THR A N 1
ATOM 1317 C CA . THR A 1 180 ? -6.480 3.204 3.079 1.00 95.31 180 THR A CA 1
ATOM 1318 C C . THR A 1 180 ? -6.064 3.757 4.435 1.00 95.31 180 THR A C 1
ATOM 1320 O O . THR A 1 180 ? -6.710 3.457 5.441 1.00 95.31 180 THR A O 1
ATOM 1323 N N . VAL A 1 181 ? -5.083 4.664 4.458 1.00 95.69 181 VAL A N 1
ATOM 1324 C CA . VAL A 1 181 ? -4.640 5.333 5.687 1.00 95.69 181 VAL A CA 1
ATOM 1325 C C . VAL A 1 181 ? -5.800 6.019 6.410 1.00 95.69 181 VAL A C 1
ATOM 1327 O O . VAL A 1 181 ? -6.027 5.773 7.597 1.00 95.69 181 VAL A O 1
ATOM 1330 N N . ASN A 1 182 ? -6.570 6.848 5.706 1.00 95.81 182 ASN A N 1
ATOM 1331 C CA . ASN A 1 182 ? -7.673 7.595 6.306 1.00 95.81 182 ASN A CA 1
ATOM 1332 C C . ASN A 1 182 ? -8.810 6.679 6.767 1.00 95.81 182 ASN A C 1
ATOM 1334 O O . ASN A 1 182 ? -9.408 6.933 7.811 1.00 95.81 182 ASN A O 1
ATOM 1338 N N . THR A 1 183 ? -9.084 5.593 6.040 1.00 96.88 183 THR A N 1
ATOM 1339 C CA . THR A 1 183 ? -10.133 4.629 6.402 1.00 96.88 183 THR A CA 1
ATOM 1340 C C . THR A 1 183 ? -9.800 3.924 7.715 1.00 96.88 183 THR A C 1
ATOM 1342 O O . THR A 1 183 ? -10.637 3.865 8.615 1.00 96.88 183 THR A O 1
ATOM 1345 N N . PHE A 1 184 ? -8.561 3.451 7.874 1.00 97.56 184 PHE A N 1
ATOM 1346 C CA . PHE A 1 184 ? -8.114 2.839 9.127 1.00 97.56 184 PHE A CA 1
ATOM 1347 C C . PHE A 1 184 ? -8.056 3.848 10.276 1.00 97.56 184 PHE A C 1
ATOM 1349 O O . PHE A 1 184 ? -8.505 3.531 11.376 1.00 97.56 184 PHE A O 1
ATOM 1356 N N . LYS A 1 185 ? -7.558 5.072 10.042 1.00 97.12 185 LYS A N 1
ATOM 1357 C CA . LYS A 1 185 ? -7.558 6.130 11.068 1.00 97.12 185 LYS A CA 1
ATOM 1358 C C . LYS A 1 185 ? -8.974 6.450 11.546 1.00 97.12 185 LYS A C 1
ATOM 1360 O O . LYS A 1 185 ? -9.192 6.533 12.752 1.00 97.12 185 LYS A O 1
ATOM 1365 N N . ALA A 1 186 ? -9.934 6.571 10.629 1.00 97.50 186 ALA A N 1
ATOM 1366 C CA . ALA A 1 186 ? -11.334 6.808 10.964 1.00 97.50 186 ALA A CA 1
ATOM 1367 C C . ALA A 1 186 ? -11.936 5.646 11.767 1.00 97.50 186 ALA A C 1
ATOM 1369 O O . ALA A 1 186 ? -12.550 5.883 12.803 1.00 97.50 186 ALA A O 1
ATOM 1370 N N . TRP A 1 187 ? -11.709 4.396 11.352 1.00 98.25 187 TRP A N 1
ATOM 1371 C CA . TRP A 1 187 ? -12.157 3.217 12.103 1.00 98.25 187 TRP A CA 1
ATOM 1372 C C . TRP A 1 187 ? -11.600 3.190 13.531 1.00 98.25 187 TRP A C 1
ATOM 1374 O O . TRP A 1 187 ? -12.345 2.977 14.487 1.00 98.25 187 TRP A O 1
ATOM 1384 N N . ILE A 1 188 ? -10.303 3.470 13.694 1.00 98.12 188 ILE A N 1
ATOM 1385 C CA . ILE A 1 188 ? -9.650 3.541 15.008 1.00 98.12 188 ILE A CA 1
ATOM 1386 C C . ILE A 1 188 ? -10.247 4.671 15.859 1.00 98.12 188 ILE A C 1
ATOM 1388 O O . ILE A 1 188 ? -10.527 4.459 17.040 1.00 98.12 188 ILE A O 1
ATOM 1392 N N . ALA A 1 189 ? -10.472 5.850 15.272 1.00 97.44 189 ALA A N 1
ATOM 1393 C CA . ALA A 1 189 ? -11.057 7.004 15.955 1.00 97.44 189 ALA A CA 1
ATOM 1394 C C . ALA A 1 189 ? -12.516 6.771 16.385 1.00 97.44 189 ALA A C 1
ATOM 1396 O O . ALA A 1 189 ? -12.935 7.276 17.421 1.00 97.44 189 ALA A O 1
ATOM 1397 N N . GLN A 1 190 ? -13.270 5.965 15.632 1.00 97.88 190 GLN A N 1
ATOM 1398 C CA . GLN A 1 190 ? -14.648 5.575 15.950 1.00 97.88 190 GLN A CA 1
ATOM 1399 C C . GLN A 1 190 ? -14.743 4.458 17.006 1.00 97.88 190 GLN A C 1
ATOM 1401 O O . GLN A 1 190 ? -15.837 3.978 17.290 1.00 97.88 190 GLN A O 1
ATOM 1406 N N . GLY A 1 191 ? -13.622 4.026 17.592 1.00 97.88 191 GLY A N 1
ATOM 1407 C CA . GLY A 1 191 ? -13.611 2.961 18.598 1.00 97.88 191 GLY A CA 1
ATOM 1408 C C . GLY A 1 191 ? -13.625 1.549 18.010 1.00 97.88 191 GLY A C 1
ATOM 1409 O O . GLY A 1 191 ? -13.993 0.610 18.706 1.00 97.88 191 GLY A O 1
ATOM 1410 N N . GLN A 1 192 ? -13.196 1.398 16.754 1.00 98.06 192 GLN A N 1
ATOM 1411 C CA . GLN A 1 192 ? -13.038 0.118 16.061 1.00 98.06 192 GLN A CA 1
ATOM 1412 C C . GLN A 1 192 ? -14.326 -0.727 15.992 1.00 98.06 192 GLN A C 1
ATOM 1414 O O . GLN A 1 192 ? -14.268 -1.913 16.301 1.00 98.06 192 GLN A O 1
ATOM 1419 N N . PRO A 1 193 ? -15.486 -0.179 15.572 1.00 98.06 193 PRO A N 1
ATOM 1420 C CA . PRO A 1 193 ? -16.721 -0.962 15.497 1.00 98.06 193 PRO A CA 1
ATOM 1421 C C . PRO A 1 193 ? -16.575 -2.136 14.512 1.00 98.06 193 PRO A C 1
ATOM 1423 O O . PRO A 1 193 ? -15.880 -2.026 13.493 1.00 98.06 193 PRO A O 1
ATOM 1426 N N . GLN A 1 194 ? -17.206 -3.268 14.831 1.00 96.81 194 GLN A N 1
ATOM 1427 C CA . GLN A 1 194 ? -17.105 -4.510 14.056 1.00 96.81 194 GLN A CA 1
ATOM 1428 C C . GLN A 1 194 ? -17.992 -4.505 12.805 1.00 96.81 194 GLN A C 1
ATOM 1430 O O . GLN A 1 194 ? -19.139 -4.029 12.890 1.00 96.81 194 GLN A O 1
#